Protein AF-A0AAW9IHL2-F1 (afdb_monomer_lite)

InterPro domains:
  IPR003352 Phosphotransferase system, EIIC [PF02378] (1-189)
  IPR013013 Phosphotransferase system, EIIC component, type 1 [PS51103] (1-259)
  IPR050429 Phosphotransferase System Glucose-Specific EIICBA [PTHR30009] (1-295)

Sequence (295 aa):
IKLPEFLGFFSGKRFVPIVSAISGVLLGIVMAGIWPPIQNFLLNFSRSMIGANETISAFIFGVVQRALIPFGLHHIWYNPFWYQFGEYTNLAGQLVIGHQAIFFAQLKDGVEVTAGTFMTGKFPFMMFGLPAAALAMYHEADEDKKKLVSGILFSAALTSFLTGITEPIEFMFLFVAPLLFAIHCVFAGLSFMIMQLLNVKVGLTFSGGLIDFILFGVLPNRTKWWWVIIVGIIFAIIYYIGFRYVIRKLDLKTPGREREESEVDIDISDGDLAYKILDAFGGSKNITYLDACIT

pLDDT: mean 89.42, std 11.99, range [38.38, 98.69]

Secondary structure (DSSP, 8-state):
-PPPGGGGGG-GGGHHHHHHHHHHHHHHHHHHHHHHHHHHHHHHHHHHHHSS-HHHHHHHHHHHHHHTGGGTTHHHHHHIIIIIS-EEE-TTS-EEESHHHHHHHHHHHT------HHHHTHHHIIIIIHHHHHHHHHHHS-TTTHHHHHHHHHHHHHHHHHH---HHHHHHHHTT-HHHHHHHHHHHHHHHHHHHHTT-----SSS-SHHHHIIIIITT--S-THHHHHHHHHHHHHHHHHHHHHHHHHT---TT-------------TTHHHHHHHHHTT-GGG-S-------

Structure (mmCIF, N/CA/C/O backbone):
data_AF-A0AAW9IHL2-F1
#
_entry.id   AF-A0AAW9IHL2-F1
#
loop_
_atom_site.group_PDB
_atom_site.id
_atom_site.type_symbol
_atom_site.label_atom_id
_atom_site.label_alt_id
_atom_site.label_comp_id
_atom_site.label_asym_id
_atom_site.label_entity_id
_atom_site.label_seq_id
_atom_site.pdbx_PDB_ins_code
_atom_site.Cartn_x
_atom_site.Cartn_y
_atom_site.Cartn_z
_atom_site.occupancy
_atom_site.B_iso_or_equiv
_atom_site.auth_seq_id
_atom_site.auth_comp_id
_atom_site.auth_asym_id
_atom_site.auth_atom_id
_atom_site.pdbx_PDB_model_num
ATOM 1 N N . ILE A 1 1 ? 0.785 12.019 -41.572 1.00 74.62 1 ILE A N 1
ATOM 2 C CA . ILE A 1 1 ? -0.219 11.657 -42.604 1.00 74.62 1 ILE A CA 1
ATOM 3 C C . ILE A 1 1 ? -0.430 12.858 -43.517 1.00 74.62 1 ILE A C 1
ATOM 5 O O . ILE A 1 1 ? -0.559 13.969 -43.004 1.00 74.62 1 ILE A O 1
ATOM 9 N N . LYS A 1 2 ? -0.384 12.644 -44.838 1.00 70.12 2 LYS A N 1
ATOM 10 C CA . LYS A 1 2 ? -0.718 13.656 -45.848 1.00 70.12 2 LYS A CA 1
ATOM 11 C C . LYS A 1 2 ? -2.149 13.404 -46.314 1.00 70.12 2 LYS A C 1
ATOM 13 O O . LYS A 1 2 ? -2.443 12.311 -46.787 1.00 70.12 2 LYS A O 1
ATOM 18 N N . LEU A 1 3 ? -3.020 14.387 -46.118 1.00 79.12 3 LEU A N 1
ATOM 19 C CA . LEU A 1 3 ? -4.379 14.381 -46.651 1.00 79.12 3 LEU A CA 1
ATOM 20 C C . LEU A 1 3 ? -4.376 14.946 -48.083 1.00 79.12 3 LEU A C 1
ATOM 22 O O . LEU A 1 3 ? -3.406 15.609 -48.463 1.00 79.12 3 LEU A O 1
ATOM 26 N N . PRO A 1 4 ? -5.437 14.705 -48.875 1.00 85.44 4 PRO A N 1
ATOM 27 C CA . PRO A 1 4 ? -5.616 15.354 -50.174 1.00 85.44 4 PRO A CA 1
ATOM 28 C C . PRO A 1 4 ? -5.479 16.880 -50.077 1.00 85.44 4 PRO A C 1
ATOM 30 O O . PRO A 1 4 ? -5.786 17.452 -49.031 1.00 85.44 4 PRO A O 1
ATOM 33 N N . GLU A 1 5 ? -5.070 17.549 -51.160 1.00 79.62 5 GLU A N 1
ATOM 34 C CA . GLU A 1 5 ? -4.749 18.990 -51.155 1.00 79.62 5 GLU A CA 1
ATOM 35 C C . GLU A 1 5 ? -5.858 19.877 -50.569 1.00 79.62 5 GLU A C 1
ATOM 37 O O . GLU A 1 5 ? -5.566 20.780 -49.787 1.00 79.62 5 GLU A O 1
ATOM 42 N N . PHE A 1 6 ? -7.130 19.570 -50.836 1.00 83.19 6 PHE A N 1
ATOM 43 C CA . PHE A 1 6 ?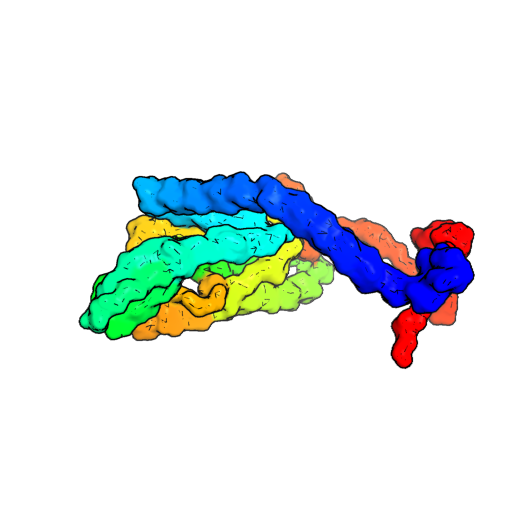 -8.270 20.321 -50.293 1.00 83.19 6 PHE A CA 1
ATOM 44 C C . PHE A 1 6 ? -8.443 20.187 -48.763 1.00 83.19 6 PHE A C 1
ATOM 46 O O . PHE A 1 6 ? -9.085 21.025 -48.137 1.00 83.19 6 PHE A O 1
ATOM 53 N N . LEU A 1 7 ? -7.838 19.168 -48.142 1.00 80.94 7 LEU A N 1
ATOM 54 C CA . LEU A 1 7 ? -7.737 18.973 -46.687 1.00 80.94 7 LEU A CA 1
ATOM 55 C C . LEU A 1 7 ? -6.308 19.205 -46.168 1.00 80.94 7 LEU A C 1
ATOM 57 O O . LEU A 1 7 ? -6.006 18.903 -45.009 1.00 80.94 7 LEU A O 1
ATOM 61 N N . GLY A 1 8 ? -5.419 19.759 -46.999 1.00 79.38 8 GLY A N 1
ATOM 62 C CA . GLY A 1 8 ? -4.005 19.967 -46.685 1.00 79.38 8 GLY A CA 1
ATOM 63 C C . GLY A 1 8 ? -3.784 20.762 -45.396 1.00 79.38 8 GLY A C 1
ATOM 64 O O . GLY A 1 8 ? -2.869 20.448 -44.636 1.00 79.38 8 GLY A O 1
ATOM 65 N N . PHE A 1 9 ? -4.686 21.700 -45.077 1.00 82.19 9 PHE A N 1
ATOM 66 C CA . PHE A 1 9 ? -4.664 22.498 -43.843 1.00 82.19 9 PHE A CA 1
ATOM 67 C C . PHE A 1 9 ? -4.671 21.658 -42.554 1.00 82.19 9 PHE A C 1
ATOM 69 O O . PHE A 1 9 ? -4.083 22.072 -41.549 1.00 82.19 9 PHE A O 1
ATOM 76 N N . PHE A 1 10 ? -5.319 20.489 -42.577 1.00 83.50 10 PHE A N 1
ATOM 77 C CA . PHE A 1 10 ? -5.435 19.581 -41.434 1.00 83.50 10 PHE A CA 1
ATOM 78 C C . PHE A 1 10 ? -4.337 18.516 -41.396 1.00 83.50 10 PHE A C 1
ATOM 80 O O . PHE A 1 10 ? -4.310 17.713 -40.471 1.00 83.50 10 PHE A O 1
ATOM 87 N N . SER A 1 11 ? -3.426 18.489 -42.372 1.00 84.31 11 SER A N 1
ATOM 88 C CA . SER A 1 11 ? -2.335 17.511 -42.410 1.00 84.31 11 SER A CA 1
ATOM 89 C C . SER A 1 11 ? -1.290 17.755 -41.313 1.00 84.31 11 SER A C 1
ATOM 91 O O . SER A 1 11 ? -1.185 18.831 -40.722 1.00 84.31 11 SER A O 1
ATOM 93 N N . GLY A 1 12 ? -0.474 16.736 -41.036 1.00 82.81 12 GLY A N 1
ATOM 94 C CA . GLY A 1 12 ? 0.596 16.832 -40.038 1.00 82.81 12 GLY A CA 1
ATOM 95 C C . GLY A 1 12 ? 0.068 16.896 -38.600 1.00 82.81 12 GLY A C 1
ATOM 96 O O . GLY A 1 12 ? -0.833 16.145 -38.234 1.00 82.81 12 GLY A O 1
ATOM 97 N N . LYS A 1 13 ? 0.635 17.776 -37.765 1.00 85.38 13 LYS A N 1
ATOM 98 C CA . LYS A 1 13 ? 0.350 17.834 -36.314 1.00 85.38 13 LYS A CA 1
ATOM 99 C C . LYS A 1 13 ? -1.116 18.166 -35.992 1.00 85.38 13 LYS A C 1
ATOM 101 O O . LYS A 1 13 ? -1.626 17.736 -34.965 1.00 85.38 13 LYS A O 1
ATOM 106 N N . ARG A 1 14 ? -1.811 18.878 -36.888 1.00 85.88 14 ARG A N 1
ATOM 107 C CA . ARG A 1 14 ? -3.229 19.259 -36.734 1.00 85.88 14 ARG A CA 1
ATOM 108 C C . ARG A 1 14 ? -4.197 18.093 -36.936 1.00 85.88 14 ARG A C 1
ATOM 110 O O . ARG A 1 14 ? -5.318 18.150 -36.444 1.00 85.88 14 ARG A O 1
ATOM 117 N N . PHE A 1 15 ? -3.757 17.030 -37.605 1.00 88.19 15 PHE A N 1
ATOM 118 C CA . PHE A 1 15 ? -4.560 15.827 -37.808 1.00 88.19 15 PHE A CA 1
ATOM 119 C C . PHE A 1 15 ? -4.727 15.027 -36.514 1.00 88.19 15 PHE A C 1
ATOM 121 O O . PHE A 1 15 ? -5.755 14.386 -36.309 1.00 88.19 15 PHE A O 1
ATOM 128 N N . VAL A 1 16 ? -3.718 15.078 -35.637 1.00 90.00 16 VAL A N 1
ATOM 129 C CA . VAL A 1 16 ? -3.667 14.267 -34.416 1.00 90.00 16 VAL A CA 1
ATOM 130 C C . VAL A 1 16 ? -4.855 14.574 -33.493 1.00 90.00 16 VAL A C 1
ATOM 132 O O . VAL A 1 16 ? -5.583 13.634 -33.186 1.00 90.00 16 VAL A O 1
ATOM 135 N N . PRO A 1 17 ? -5.164 15.838 -33.125 1.00 90.12 17 PRO A N 1
ATOM 136 C CA . PRO A 1 17 ? -6.357 16.136 -32.328 1.00 90.12 17 PRO A CA 1
ATOM 137 C C . PRO A 1 17 ? -7.675 15.696 -32.978 1.00 90.12 17 PRO A C 1
ATOM 139 O O . PRO A 1 17 ? -8.571 15.236 -32.277 1.00 90.12 17 PRO A O 1
ATOM 142 N N . ILE A 1 18 ? -7.795 15.808 -34.307 1.00 89.81 18 ILE A N 1
ATOM 143 C CA . ILE A 1 18 ? -9.024 15.472 -35.045 1.00 89.81 18 ILE A CA 1
ATOM 144 C C . ILE A 1 18 ? -9.302 13.972 -34.956 1.00 89.81 18 ILE A C 1
ATOM 146 O O . ILE A 1 18 ? -10.399 13.562 -34.579 1.00 89.81 18 ILE A O 1
ATOM 150 N N . VAL A 1 19 ? -8.297 13.146 -35.256 1.00 91.56 19 VAL A N 1
ATOM 151 C CA . VAL A 1 19 ? -8.442 11.691 -35.153 1.00 91.56 19 VAL A CA 1
ATOM 152 C C . VAL A 1 19 ? -8.588 11.258 -33.704 1.00 91.56 19 VAL A C 1
ATOM 154 O O . VAL A 1 19 ? -9.425 10.409 -33.430 1.00 91.56 19 VAL A O 1
ATOM 157 N N . SER A 1 20 ? -7.850 11.853 -32.766 1.00 93.38 20 SER A N 1
ATOM 158 C CA . SER A 1 20 ? -8.011 11.544 -31.342 1.00 93.38 20 SER A CA 1
ATOM 159 C C . SER A 1 20 ? -9.427 11.837 -30.843 1.00 93.38 20 SER A C 1
ATOM 161 O O . SER A 1 20 ? -9.972 11.032 -30.095 1.00 93.38 20 SER A O 1
ATOM 163 N N . ALA A 1 21 ? -10.055 12.932 -31.283 1.00 94.50 21 ALA A N 1
ATOM 164 C CA . ALA A 1 21 ? -11.436 13.251 -30.924 1.00 94.50 21 ALA A CA 1
ATOM 165 C C . ALA A 1 21 ? -12.426 12.220 -31.488 1.00 94.50 21 ALA A C 1
ATOM 167 O O . ALA A 1 21 ? -13.256 11.697 -30.746 1.00 94.50 21 ALA A O 1
ATOM 168 N N . ILE A 1 22 ? -12.310 11.878 -32.776 1.00 95.38 22 ILE A N 1
ATOM 169 C CA . ILE A 1 22 ? -13.181 10.879 -33.417 1.00 95.38 22 ILE A CA 1
ATOM 170 C C . ILE A 1 22 ? -12.993 9.503 -32.766 1.00 95.38 22 ILE A C 1
ATOM 172 O O . ILE A 1 22 ? -13.968 8.865 -32.370 1.00 95.38 22 ILE A O 1
ATOM 176 N N . SER A 1 23 ? -11.745 9.066 -32.591 1.00 95.88 23 SER A N 1
ATOM 177 C CA . SER A 1 23 ? -11.408 7.812 -31.913 1.00 95.88 23 SER A CA 1
ATOM 178 C C . SER A 1 23 ? -11.900 7.798 -30.468 1.00 95.88 23 SER A C 1
ATOM 180 O O . SER A 1 23 ? -12.396 6.775 -30.011 1.00 95.88 23 SER A O 1
ATOM 182 N N . GLY A 1 24 ? -11.823 8.928 -29.759 1.00 96.75 24 GLY A N 1
ATOM 183 C CA . GLY A 1 24 ? -12.339 9.077 -28.400 1.00 96.75 24 GLY A CA 1
ATOM 184 C C . GLY A 1 24 ? -13.856 8.911 -28.321 1.00 96.75 24 GLY A C 1
ATOM 185 O O . GLY A 1 24 ? -14.342 8.214 -27.434 1.00 96.75 24 GLY A O 1
ATOM 186 N N . VAL A 1 25 ? -14.607 9.473 -29.275 1.00 96.69 25 VAL A N 1
ATOM 187 C CA . VAL A 1 25 ? -16.065 9.277 -29.365 1.00 96.69 25 VAL A CA 1
ATOM 188 C C . VAL A 1 25 ? -16.401 7.811 -29.635 1.00 96.69 25 VAL A C 1
ATOM 190 O O . VAL A 1 25 ? -17.239 7.240 -28.939 1.00 96.69 25 VAL A O 1
ATOM 193 N N . LEU A 1 26 ? -15.726 7.179 -30.600 1.00 96.44 26 LEU A N 1
ATOM 194 C CA . LEU A 1 26 ? -15.934 5.761 -30.910 1.00 96.44 26 LEU A CA 1
ATOM 195 C C . LEU A 1 26 ? -15.615 4.870 -29.703 1.00 96.44 26 LEU A C 1
ATOM 197 O O . LEU A 1 26 ? -16.411 4.000 -29.351 1.00 96.44 26 LEU A O 1
ATOM 201 N N . LEU A 1 27 ? -14.493 5.126 -29.028 1.00 96.69 27 LEU A N 1
ATOM 202 C CA . LEU A 1 27 ? -14.118 4.421 -27.808 1.00 96.69 27 LEU A CA 1
ATOM 203 C C . LEU A 1 27 ? -15.155 4.635 -26.699 1.00 96.69 27 LEU A C 1
ATOM 205 O O . LEU A 1 27 ? -15.519 3.678 -26.025 1.00 96.69 27 LEU A O 1
ATOM 209 N N . GLY A 1 28 ? -15.672 5.855 -26.538 1.00 95.62 28 GLY A N 1
ATOM 210 C CA . GLY A 1 28 ? -16.726 6.171 -25.575 1.00 95.62 28 GLY A CA 1
ATOM 211 C C . GLY A 1 28 ? -18.011 5.375 -25.816 1.00 95.62 28 GLY A C 1
ATOM 212 O O . GLY A 1 28 ? -18.569 4.817 -24.874 1.00 95.62 28 GLY A O 1
ATOM 213 N N . ILE A 1 29 ? -18.440 5.246 -27.076 1.00 96.06 29 ILE A N 1
ATOM 214 C CA . ILE A 1 29 ? -19.606 4.430 -27.455 1.00 96.06 29 ILE A CA 1
ATOM 215 C C . ILE A 1 29 ? -19.373 2.956 -27.101 1.00 96.06 29 ILE A C 1
ATOM 217 O O . ILE A 1 29 ? -20.247 2.313 -26.524 1.00 96.06 29 ILE A O 1
ATOM 221 N N . VAL A 1 30 ? -18.184 2.423 -27.391 1.00 96.50 30 VAL A N 1
ATOM 222 C CA . VAL A 1 30 ? -17.824 1.041 -27.038 1.00 96.50 30 VAL A CA 1
ATOM 223 C C . VAL A 1 30 ? -17.800 0.850 -25.515 1.00 96.50 30 VAL A C 1
ATOM 225 O O . VAL A 1 30 ? -18.364 -0.115 -24.993 1.00 96.50 30 VAL A O 1
ATOM 228 N N . MET A 1 31 ? -17.208 1.791 -24.777 1.00 95.25 31 MET A N 1
ATOM 229 C CA . MET A 1 31 ? -17.158 1.760 -23.313 1.00 95.25 31 MET A CA 1
ATOM 230 C C . MET A 1 31 ? -18.540 1.874 -22.669 1.00 95.25 31 MET A C 1
ATOM 232 O O . MET A 1 31 ? -18.746 1.275 -21.618 1.00 95.25 31 MET A O 1
ATOM 236 N N . ALA A 1 32 ? -19.513 2.538 -23.298 1.00 93.81 32 ALA A N 1
ATOM 237 C CA . ALA A 1 32 ? -20.887 2.586 -22.794 1.00 93.81 32 ALA A CA 1
ATOM 238 C C . ALA A 1 32 ? -21.550 1.197 -22.722 1.00 93.81 32 ALA A C 1
ATOM 240 O O . ALA A 1 32 ? -22.414 0.984 -21.876 1.00 93.81 32 ALA A O 1
ATOM 241 N N . GLY A 1 33 ? -21.130 0.241 -23.561 1.00 93.56 33 GLY A N 1
ATOM 242 C CA . GLY A 1 33 ? -21.568 -1.156 -23.476 1.00 93.56 33 GLY A CA 1
ATOM 243 C C . GLY A 1 33 ? -20.699 -2.019 -22.555 1.00 93.56 33 GLY A C 1
ATOM 244 O O . GLY A 1 33 ? -21.220 -2.854 -21.819 1.00 93.56 33 GLY A O 1
ATOM 245 N N . ILE A 1 34 ? -19.376 -1.815 -22.576 1.00 94.38 34 ILE A N 1
ATOM 246 C CA . ILE A 1 34 ? -18.410 -2.670 -21.860 1.00 94.38 34 ILE A CA 1
ATOM 247 C C . ILE A 1 34 ? -18.280 -2.306 -20.375 1.00 94.38 34 ILE A C 1
ATOM 249 O O . ILE A 1 34 ? -18.141 -3.191 -19.531 1.00 94.38 34 ILE A O 1
ATOM 253 N N . TRP A 1 35 ? -18.319 -1.018 -20.032 1.00 91.75 35 TRP A N 1
ATOM 254 C CA . TRP A 1 35 ? -18.078 -0.549 -18.668 1.00 91.75 35 TRP A CA 1
ATOM 255 C C . TRP A 1 35 ? -19.194 -0.909 -17.674 1.00 91.75 35 TRP A C 1
ATOM 257 O O . TRP A 1 35 ? -18.856 -1.354 -16.576 1.00 91.75 35 TRP A O 1
ATOM 267 N N . PRO A 1 36 ? -20.503 -0.790 -17.991 1.00 92.75 36 PRO A N 1
ATOM 268 C CA . PRO A 1 36 ? -21.549 -1.060 -17.002 1.00 92.75 36 PRO A CA 1
ATOM 269 C C . PRO A 1 36 ? -21.523 -2.484 -16.411 1.00 92.75 36 PRO A C 1
ATOM 271 O O . PRO A 1 36 ? -21.637 -2.602 -15.190 1.00 92.75 36 PRO A O 1
ATOM 274 N N . PRO A 1 37 ? -21.314 -3.569 -17.190 1.00 92.62 37 PRO A N 1
ATOM 275 C CA . PRO A 1 37 ? -21.119 -4.907 -16.627 1.00 92.62 37 PRO A CA 1
ATOM 276 C C . PRO A 1 37 ? -19.934 -4.995 -15.654 1.00 92.62 37 PRO A C 1
ATOM 278 O O . PRO A 1 37 ? -20.069 -5.589 -14.584 1.00 92.62 37 PRO A O 1
ATOM 281 N N . ILE A 1 38 ? -18.799 -4.369 -15.989 1.00 87.25 38 ILE A N 1
ATOM 282 C CA . ILE A 1 38 ? -17.595 -4.340 -15.141 1.00 87.25 38 ILE A CA 1
ATOM 283 C C . ILE A 1 38 ? -17.876 -3.570 -13.847 1.00 87.25 38 ILE A C 1
ATOM 285 O O . ILE A 1 38 ? -17.593 -4.066 -12.758 1.00 87.25 38 ILE A O 1
ATOM 289 N N . GLN A 1 39 ? -18.491 -2.390 -13.947 1.00 84.06 39 GLN A N 1
ATOM 290 C CA . GLN A 1 39 ? -18.878 -1.573 -12.799 1.00 84.06 39 GLN A CA 1
ATOM 291 C C . GLN A 1 39 ? -19.828 -2.336 -11.866 1.00 84.06 39 GLN A C 1
ATOM 293 O O . GLN A 1 39 ? -19.638 -2.333 -10.651 1.00 84.06 39 GLN A O 1
ATOM 298 N N . ASN A 1 40 ? -20.828 -3.024 -12.423 1.00 85.69 40 ASN A N 1
ATOM 299 C CA . ASN A 1 40 ? -21.765 -3.834 -11.648 1.00 85.69 40 ASN A CA 1
ATOM 300 C C . ASN A 1 40 ? -21.069 -5.016 -10.963 1.00 85.69 40 ASN A C 1
ATOM 302 O O . ASN A 1 40 ? -21.360 -5.301 -9.802 1.00 85.69 40 ASN A O 1
ATOM 306 N N . PHE A 1 41 ? -20.127 -5.676 -11.644 1.00 85.62 41 PHE A N 1
ATOM 307 C CA . PHE A 1 41 ? -19.306 -6.724 -11.039 1.00 85.62 41 PHE A CA 1
ATOM 308 C C . PHE A 1 41 ? -18.493 -6.187 -9.856 1.00 85.62 41 PHE A C 1
ATOM 310 O O . PHE A 1 41 ? -18.558 -6.764 -8.772 1.00 85.62 41 PHE A O 1
ATOM 317 N N . LEU A 1 42 ? -17.791 -5.062 -10.031 1.00 81.69 42 LEU A N 1
ATOM 318 C CA . LEU A 1 42 ? -17.004 -4.431 -8.968 1.00 81.69 42 LEU A CA 1
ATOM 319 C C . LEU A 1 42 ? -17.884 -4.059 -7.768 1.00 81.69 42 LEU A C 1
ATOM 321 O O . LEU A 1 42 ? -17.554 -4.407 -6.638 1.00 81.69 42 LEU A O 1
ATOM 325 N N . LEU A 1 43 ? -19.038 -3.428 -8.007 1.00 78.38 43 LEU A N 1
ATOM 326 C CA . LEU A 1 43 ? -19.981 -3.058 -6.948 1.00 78.38 43 LEU A CA 1
ATOM 327 C C . LEU A 1 43 ? -20.509 -4.279 -6.189 1.00 78.38 43 LEU A C 1
ATOM 329 O O . LEU A 1 43 ? -20.537 -4.269 -4.958 1.00 78.38 43 LEU A O 1
ATOM 333 N N . ASN A 1 44 ? -20.914 -5.332 -6.900 1.00 82.44 44 ASN A N 1
ATOM 334 C CA . ASN A 1 44 ? -21.426 -6.553 -6.279 1.00 82.44 44 ASN A CA 1
ATOM 335 C C . ASN A 1 44 ? -20.338 -7.285 -5.491 1.00 82.44 44 ASN A C 1
ATOM 337 O O . ASN A 1 44 ? -20.593 -7.734 -4.374 1.00 82.44 44 ASN A O 1
ATOM 341 N N . PHE A 1 45 ? -19.124 -7.365 -6.036 1.00 82.50 45 PHE A N 1
ATOM 342 C CA . PHE A 1 45 ? -17.989 -7.977 -5.358 1.00 82.50 45 PHE A CA 1
ATOM 343 C C . PHE A 1 45 ? -17.650 -7.230 -4.068 1.00 82.50 45 PHE A C 1
ATOM 345 O O . PHE A 1 45 ? -17.577 -7.841 -3.001 1.00 82.50 45 PHE A O 1
ATOM 352 N N . SER A 1 46 ? -17.542 -5.901 -4.123 1.00 77.62 46 SER A N 1
ATOM 353 C CA . SER A 1 46 ? -17.260 -5.115 -2.926 1.00 77.62 46 SER A CA 1
ATOM 354 C C . SER A 1 46 ? -18.389 -5.185 -1.892 1.00 77.62 46 SER A C 1
ATOM 356 O O . SER A 1 46 ? -18.104 -5.324 -0.705 1.00 77.62 46 SER A O 1
ATOM 358 N N . ARG A 1 47 ? -19.667 -5.184 -2.309 1.00 78.25 47 ARG A N 1
ATOM 359 C CA . ARG A 1 47 ? -20.809 -5.410 -1.398 1.00 78.25 47 ARG A CA 1
ATOM 360 C C . ARG A 1 47 ? -20.750 -6.786 -0.732 1.00 78.25 47 ARG A C 1
ATOM 362 O O . ARG A 1 47 ? -20.976 -6.890 0.471 1.00 78.25 47 ARG A O 1
ATOM 369 N N . SER A 1 48 ? -20.397 -7.829 -1.486 1.00 80.00 48 SER A N 1
ATOM 370 C CA . SER A 1 48 ? -20.243 -9.185 -0.951 1.00 80.00 48 SER A CA 1
ATOM 371 C C . SER A 1 48 ? -19.138 -9.274 0.101 1.00 80.00 48 SER A C 1
ATOM 373 O O . SER A 1 48 ? -19.273 -10.046 1.044 1.00 80.00 48 SER A O 1
ATOM 375 N N . MET A 1 49 ? -18.060 -8.496 -0.030 1.00 76.00 49 MET A N 1
ATOM 376 C CA . MET A 1 49 ? -16.985 -8.467 0.966 1.00 76.00 49 MET A CA 1
ATOM 377 C C . MET A 1 49 ? -17.423 -7.826 2.291 1.00 76.00 49 MET A C 1
ATOM 379 O O . MET A 1 49 ? -16.879 -8.161 3.337 1.00 76.00 49 MET A O 1
ATOM 383 N N . ILE A 1 50 ? -18.408 -6.933 2.281 1.00 68.38 50 ILE A N 1
ATOM 384 C CA . ILE A 1 50 ? -18.865 -6.232 3.491 1.00 68.38 50 ILE A CA 1
ATOM 385 C C . ILE A 1 50 ? -19.798 -7.110 4.328 1.00 68.38 50 ILE A C 1
ATOM 387 O O . ILE A 1 50 ? -19.710 -7.102 5.550 1.00 68.38 50 ILE A O 1
ATOM 391 N N . GLY A 1 51 ? -20.669 -7.891 3.680 1.00 66.38 51 GLY A N 1
ATOM 392 C CA . GLY A 1 51 ? -21.549 -8.849 4.364 1.00 66.38 51 GLY A CA 1
ATOM 393 C C . GLY A 1 51 ? -20.862 -10.159 4.775 1.00 66.38 51 GLY A C 1
ATOM 394 O O . GLY A 1 51 ? -21.480 -10.996 5.429 1.00 66.38 51 GLY A O 1
ATOM 395 N N . ALA A 1 52 ? -19.608 -10.359 4.363 1.00 74.44 52 ALA A N 1
ATOM 396 C CA . ALA A 1 52 ? -18.808 -11.535 4.678 1.00 74.44 52 ALA A CA 1
ATOM 397 C C . ALA A 1 52 ? -17.995 -11.350 5.974 1.00 74.44 52 ALA A C 1
ATOM 399 O O . ALA A 1 52 ? -18.084 -10.342 6.670 1.00 74.44 52 ALA A O 1
ATOM 400 N N . ASN A 1 53 ? -17.169 -12.346 6.304 1.00 88.25 53 ASN A N 1
ATOM 401 C CA . ASN A 1 53 ? -16.228 -12.260 7.415 1.00 88.25 53 ASN A CA 1
ATOM 402 C C . ASN A 1 53 ? -15.215 -11.125 7.173 1.00 88.25 53 ASN A C 1
ATOM 404 O O . ASN A 1 53 ? -14.345 -11.241 6.308 1.00 88.25 53 ASN A O 1
ATOM 408 N N . GLU A 1 54 ? -15.303 -10.062 7.976 1.00 88.62 54 GLU A N 1
ATOM 409 C CA . GLU A 1 54 ? -14.493 -8.849 7.830 1.00 88.62 54 GLU A CA 1
ATOM 410 C C . GLU A 1 54 ? -12.977 -9.128 7.853 1.00 88.62 54 GLU A C 1
ATOM 412 O O . GLU A 1 54 ? -12.217 -8.483 7.132 1.00 88.62 54 GLU A O 1
ATOM 417 N N . THR A 1 55 ? -12.522 -10.133 8.608 1.00 93.25 55 THR A N 1
ATOM 418 C CA . THR A 1 55 ? -11.114 -10.559 8.635 1.00 93.25 55 THR A CA 1
ATOM 419 C C . THR A 1 55 ? -10.660 -11.111 7.284 1.00 93.25 55 THR A C 1
ATOM 421 O O . THR A 1 55 ? -9.598 -10.732 6.786 1.00 93.25 55 THR A O 1
ATOM 424 N N . ILE A 1 56 ? -11.467 -11.975 6.663 1.00 93.25 56 ILE A N 1
ATOM 425 C CA . ILE A 1 56 ? -11.169 -12.531 5.333 1.00 93.25 56 ILE A CA 1
ATOM 426 C C . ILE A 1 56 ? -11.248 -11.422 4.280 1.00 93.25 56 ILE A C 1
ATOM 428 O O . ILE A 1 56 ? -10.401 -11.340 3.390 1.00 93.25 56 ILE A O 1
ATOM 432 N N . SER A 1 57 ? -12.222 -10.525 4.408 1.00 93.19 57 SER A N 1
ATOM 433 C CA . SER A 1 57 ? -12.368 -9.378 3.519 1.00 93.19 57 SER A CA 1
ATOM 434 C C . SER A 1 57 ? -11.169 -8.437 3.593 1.00 93.19 57 SER A C 1
ATOM 436 O O . SER A 1 57 ? -10.698 -7.984 2.554 1.00 93.19 57 SER A O 1
ATOM 438 N N . ALA A 1 58 ? -10.618 -8.189 4.785 1.00 94.75 58 ALA A N 1
ATOM 439 C CA . ALA A 1 58 ? -9.393 -7.413 4.962 1.00 94.75 58 ALA A CA 1
ATOM 440 C C . ALA A 1 58 ? -8.193 -8.081 4.265 1.00 94.75 58 ALA A C 1
ATOM 442 O O . ALA A 1 58 ? -7.437 -7.406 3.564 1.00 94.75 58 ALA A O 1
ATOM 443 N N . PHE A 1 59 ? -8.058 -9.409 4.383 1.00 96.88 59 PHE A N 1
ATOM 444 C CA . PHE A 1 59 ? -7.027 -10.166 3.669 1.00 96.88 59 PHE A CA 1
ATOM 445 C C . PHE A 1 59 ? -7.137 -9.997 2.149 1.00 96.88 59 PHE A C 1
ATOM 447 O O . PHE A 1 59 ? -6.189 -9.546 1.504 1.00 96.88 59 PHE A O 1
ATOM 454 N N . ILE A 1 60 ? -8.309 -10.309 1.582 1.00 95.19 60 ILE A N 1
ATOM 455 C CA . ILE A 1 60 ? -8.569 -10.211 0.138 1.00 95.19 60 ILE A CA 1
ATOM 456 C C . ILE A 1 60 ? -8.348 -8.776 -0.341 1.00 95.19 60 ILE A C 1
ATOM 458 O O . ILE A 1 60 ? -7.711 -8.564 -1.372 1.00 95.19 60 ILE A O 1
ATOM 462 N N . PHE A 1 61 ? -8.813 -7.788 0.428 1.00 94.50 61 PHE A N 1
ATOM 463 C CA . PHE A 1 61 ? -8.616 -6.379 0.118 1.00 94.50 61 PHE A CA 1
ATOM 464 C C . PHE A 1 61 ? -7.137 -6.035 -0.043 1.00 94.50 61 PHE A C 1
ATOM 466 O O . PHE A 1 61 ? -6.776 -5.413 -1.042 1.00 94.50 61 PHE A O 1
ATOM 473 N N . GLY A 1 62 ? -6.287 -6.453 0.900 1.00 96.69 62 GLY A N 1
ATOM 474 C CA . GLY A 1 62 ? -4.851 -6.189 0.846 1.00 96.69 62 GLY A CA 1
ATOM 475 C C . GLY A 1 62 ? -4.165 -6.873 -0.338 1.00 96.69 62 GLY A C 1
ATOM 476 O O . GLY A 1 62 ? -3.402 -6.221 -1.052 1.00 96.69 62 GLY A O 1
ATOM 477 N N . VAL A 1 63 ? -4.484 -8.148 -0.596 1.00 97.81 63 VAL A N 1
ATOM 478 C CA . VAL A 1 63 ? -3.923 -8.900 -1.733 1.00 97.81 63 VAL A CA 1
ATOM 479 C C . VAL A 1 63 ? -4.293 -8.241 -3.061 1.00 97.81 63 VAL A C 1
ATOM 481 O O . VAL A 1 63 ? -3.409 -7.950 -3.866 1.00 97.81 63 VAL A O 1
ATOM 484 N N . VAL A 1 64 ? -5.583 -7.971 -3.284 1.00 95.88 64 VAL A N 1
ATOM 485 C CA . VAL A 1 64 ? -6.076 -7.383 -4.539 1.00 95.88 64 VAL A CA 1
ATOM 486 C C . VAL A 1 64 ? -5.543 -5.965 -4.714 1.00 95.88 64 VAL A C 1
ATOM 488 O O . VAL A 1 64 ? -5.084 -5.618 -5.800 1.00 95.88 64 VAL A O 1
ATOM 491 N N . GLN A 1 65 ? -5.521 -5.160 -3.647 1.00 95.25 65 GLN A N 1
ATOM 492 C CA . GLN A 1 65 ? -4.976 -3.806 -3.711 1.00 95.25 65 GLN A CA 1
ATOM 493 C C . GLN A 1 65 ? -3.527 -3.818 -4.198 1.00 95.25 65 GLN A C 1
ATOM 495 O O . GLN A 1 65 ? -3.182 -3.012 -5.058 1.00 95.25 65 GLN A O 1
ATOM 500 N N . ARG A 1 66 ? -2.679 -4.708 -3.665 1.00 96.44 66 ARG A N 1
ATOM 501 C CA . ARG A 1 66 ? -1.283 -4.796 -4.106 1.00 96.44 66 ARG A CA 1
ATOM 502 C C . ARG A 1 66 ? -1.161 -5.364 -5.515 1.00 96.44 66 ARG A C 1
ATOM 504 O O . ARG A 1 66 ? -0.446 -4.793 -6.330 1.00 96.44 66 ARG A O 1
ATOM 511 N N . ALA A 1 67 ? -1.912 -6.412 -5.843 1.00 96.38 67 ALA A N 1
ATOM 512 C CA . ALA A 1 67 ? -1.877 -7.033 -7.168 1.00 96.38 67 ALA A CA 1
ATOM 513 C C . ALA A 1 67 ? -2.254 -6.064 -8.307 1.00 96.38 67 ALA A C 1
ATOM 515 O O . ALA A 1 67 ? -1.808 -6.240 -9.438 1.00 96.38 67 ALA A O 1
ATOM 516 N N . LEU A 1 68 ? -3.048 -5.027 -8.014 1.00 95.69 68 LEU A N 1
ATOM 517 C CA . LEU A 1 68 ? -3.488 -4.014 -8.977 1.00 95.69 68 LEU A CA 1
ATOM 518 C C . LEU A 1 68 ? -2.537 -2.814 -9.131 1.00 95.69 68 LEU A C 1
ATOM 520 O O . LEU A 1 68 ? -2.784 -1.948 -9.975 1.00 95.69 68 LEU A O 1
ATOM 524 N N . ILE A 1 69 ? -1.455 -2.741 -8.351 1.00 93.94 69 ILE A N 1
ATOM 525 C CA . ILE A 1 69 ? -0.443 -1.678 -8.459 1.00 93.94 69 ILE A CA 1
ATOM 526 C C . ILE A 1 69 ? 0.199 -1.570 -9.847 1.00 93.94 69 ILE A C 1
ATOM 528 O O . ILE A 1 69 ? 0.197 -0.452 -10.362 1.00 93.94 69 ILE A O 1
ATOM 532 N N . PRO A 1 70 ? 0.676 -2.657 -10.497 1.00 91.69 70 PRO A N 1
ATOM 533 C CA . PRO A 1 70 ? 1.304 -2.560 -11.819 1.00 91.69 70 PRO A CA 1
ATOM 534 C C . PRO A 1 70 ? 0.429 -1.880 -12.878 1.00 91.69 70 PRO A C 1
ATOM 536 O O . PRO A 1 70 ? 0.936 -1.364 -13.868 1.00 91.69 70 PRO A O 1
ATOM 539 N N . PHE A 1 71 ? -0.890 -1.894 -12.676 1.00 93.38 71 PHE A N 1
ATOM 540 C CA . PHE A 1 71 ? -1.879 -1.355 -13.604 1.00 93.38 71 PHE A CA 1
ATOM 541 C C . PHE A 1 71 ? -2.429 0.013 -13.171 1.00 93.38 71 PHE A C 1
ATOM 543 O O . PHE A 1 71 ? -3.298 0.558 -13.845 1.00 93.38 71 PHE A O 1
ATOM 550 N N . GLY A 1 72 ? -2.021 0.539 -12.009 1.00 91.56 72 GLY A N 1
ATOM 551 C CA . GLY A 1 72 ? -2.618 1.741 -11.408 1.00 91.56 72 GLY A CA 1
ATOM 552 C C . GLY A 1 72 ? -4.079 1.571 -10.955 1.00 91.56 72 GLY A C 1
ATOM 553 O O . GLY A 1 72 ? -4.687 2.503 -10.433 1.00 91.56 72 GLY A O 1
ATOM 554 N N . LEU A 1 73 ? -4.658 0.373 -11.096 1.00 93.31 73 LEU A N 1
ATOM 555 C CA . LEU A 1 73 ? -6.072 0.097 -10.808 1.00 93.31 73 LEU A CA 1
ATOM 556 C C . LEU A 1 73 ? -6.375 -0.002 -9.308 1.00 93.31 73 LEU A C 1
ATOM 558 O O . LEU A 1 73 ? -7.536 -0.027 -8.900 1.00 93.31 73 LEU A O 1
ATOM 562 N N . HIS A 1 74 ? -5.343 -0.020 -8.467 1.00 93.25 74 HIS A N 1
ATOM 563 C CA . HIS A 1 74 ? -5.487 -0.073 -7.018 1.00 93.25 74 HIS A CA 1
ATOM 564 C C . HIS A 1 74 ? -6.224 1.155 -6.446 1.00 93.25 74 HIS A C 1
ATOM 566 O O . HIS A 1 74 ? -6.895 1.023 -5.423 1.00 93.25 74 HIS A O 1
ATOM 572 N N . HIS A 1 75 ? -6.177 2.310 -7.124 1.00 89.94 75 HIS A N 1
ATOM 573 C CA . HIS A 1 75 ? -6.979 3.491 -6.779 1.00 89.94 75 HIS A CA 1
ATOM 574 C C . HIS A 1 75 ? -8.480 3.271 -6.982 1.00 89.94 75 HIS A C 1
ATOM 576 O O . HIS A 1 75 ? -9.292 3.630 -6.132 1.00 89.94 75 HIS A O 1
ATOM 582 N N . ILE A 1 76 ? -8.856 2.619 -8.086 1.00 88.44 76 ILE A N 1
ATOM 583 C CA . ILE A 1 76 ? -10.251 2.253 -8.359 1.00 88.44 76 ILE A CA 1
ATOM 584 C C . ILE A 1 76 ? -10.719 1.214 -7.337 1.00 88.44 76 ILE A C 1
ATOM 586 O O . ILE A 1 76 ? -11.844 1.285 -6.853 1.00 88.44 76 ILE A O 1
ATOM 590 N N . TRP A 1 77 ? -9.834 0.287 -6.970 1.00 89.81 77 TRP A N 1
ATOM 591 C CA . TRP A 1 77 ? -10.123 -0.775 -6.015 1.00 89.81 77 TRP A CA 1
ATOM 592 C C . TRP A 1 77 ? -10.473 -0.269 -4.612 1.00 89.81 77 TRP A C 1
ATOM 594 O O . TRP A 1 77 ? -11.483 -0.695 -4.059 1.00 89.81 77 TRP A O 1
ATOM 604 N N . TYR A 1 78 ? -9.672 0.624 -4.016 1.00 89.50 78 TYR A N 1
ATOM 605 C CA . TYR A 1 78 ? -9.941 1.066 -2.640 1.00 89.50 78 TYR A CA 1
ATOM 606 C C . TYR A 1 78 ? -11.043 2.130 -2.541 1.00 89.50 78 TYR A C 1
ATOM 608 O O . TYR A 1 78 ? -11.629 2.286 -1.470 1.00 89.50 78 TYR A O 1
ATOM 616 N N . ASN A 1 79 ? -11.337 2.855 -3.628 1.00 89.00 79 ASN A N 1
ATOM 617 C CA . ASN A 1 79 ? -12.270 3.986 -3.626 1.00 89.00 79 ASN A CA 1
ATOM 618 C C . ASN A 1 79 ? -13.652 3.644 -3.041 1.00 89.00 79 ASN A C 1
ATOM 620 O O . ASN A 1 79 ? -14.102 4.363 -2.145 1.00 89.00 79 ASN A O 1
ATOM 624 N N . PRO A 1 80 ? -14.324 2.557 -3.467 1.00 86.06 80 PRO A N 1
ATOM 625 C CA . PRO A 1 80 ? -15.603 2.168 -2.886 1.00 86.06 80 PRO A CA 1
ATOM 626 C C . PRO A 1 80 ? -15.529 1.966 -1.363 1.00 86.06 80 PRO A C 1
ATOM 628 O O . PRO A 1 80 ? -16.375 2.467 -0.630 1.00 86.06 80 PRO A O 1
ATOM 631 N N . PHE A 1 81 ? -14.472 1.318 -0.863 1.00 87.44 81 PHE A N 1
ATOM 632 C CA . PHE A 1 81 ? -14.268 1.059 0.571 1.00 87.44 81 PHE A CA 1
ATOM 633 C C . PHE A 1 81 ? -14.057 2.334 1.378 1.00 87.44 81 PHE A C 1
ATOM 635 O O . PHE A 1 81 ? -14.594 2.469 2.475 1.00 87.44 81 PHE A O 1
ATOM 642 N N . TRP A 1 82 ? -13.292 3.279 0.843 1.00 89.44 82 TRP A N 1
ATOM 643 C CA . TRP A 1 82 ? -12.947 4.494 1.571 1.00 89.44 82 TRP A CA 1
ATOM 644 C C . TRP A 1 82 ? -14.039 5.558 1.523 1.00 89.44 82 TRP A C 1
ATOM 646 O O . TRP A 1 82 ? -14.208 6.267 2.514 1.00 89.44 82 TRP A O 1
ATOM 656 N N . TYR A 1 83 ? -14.783 5.644 0.416 1.00 89.62 83 TYR A N 1
ATOM 657 C CA . TYR A 1 83 ? -15.680 6.771 0.140 1.00 89.62 83 TYR A CA 1
ATOM 658 C C . TYR A 1 83 ? -17.157 6.411 0.004 1.00 89.62 83 TYR A C 1
ATOM 660 O O . TYR A 1 83 ? -17.994 7.302 0.082 1.00 89.62 83 TYR A O 1
ATOM 668 N 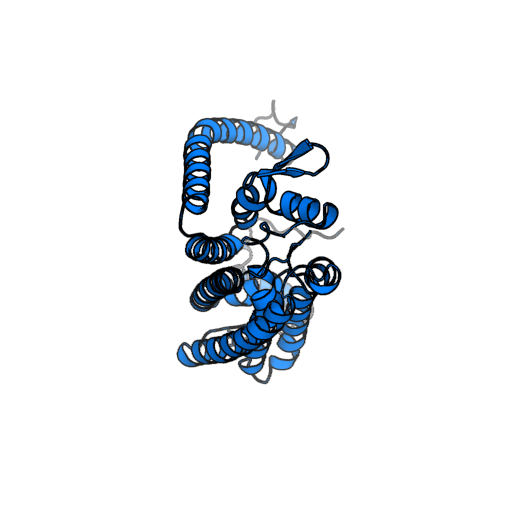N . GLN A 1 84 ? -17.499 5.143 -0.230 1.00 85.56 84 GLN A N 1
ATOM 669 C CA . GLN A 1 84 ? -18.882 4.749 -0.533 1.00 85.56 84 GLN A CA 1
ATOM 670 C C . GLN A 1 84 ? -19.444 3.700 0.425 1.00 85.56 84 GLN A C 1
ATOM 672 O O . GLN A 1 84 ? -20.655 3.511 0.466 1.00 85.56 84 GLN A O 1
ATOM 677 N N . PHE A 1 85 ? -18.590 3.020 1.192 1.00 81.00 85 PHE A N 1
ATOM 678 C CA . PHE A 1 85 ? -19.003 1.952 2.094 1.00 81.00 85 PHE A CA 1
ATOM 679 C C . PHE A 1 85 ? -18.915 2.331 3.566 1.00 81.00 85 PHE A C 1
ATOM 681 O O . PHE A 1 85 ? -18.035 3.079 3.990 1.00 81.00 85 PHE A O 1
ATOM 688 N N . GLY A 1 86 ? -19.830 1.749 4.341 1.00 85.75 86 GLY A N 1
ATOM 689 C CA . GLY A 1 86 ? -20.067 2.110 5.729 1.00 85.75 86 GLY A CA 1
ATOM 690 C C . GLY A 1 86 ? -20.951 3.348 5.836 1.00 85.75 86 GLY A C 1
ATOM 691 O O . GLY A 1 86 ? -20.900 4.247 4.994 1.00 85.75 86 GLY A O 1
ATOM 692 N N . GLU A 1 87 ? -21.737 3.388 6.903 1.00 91.94 87 GLU A N 1
ATOM 693 C CA . GLU A 1 87 ? -22.587 4.517 7.256 1.00 91.94 87 GLU A CA 1
ATOM 694 C C . GLU A 1 87 ? -22.441 4.792 8.751 1.00 91.94 87 GLU A C 1
ATOM 696 O O . GLU A 1 87 ? -22.399 3.873 9.571 1.00 91.94 87 GLU A O 1
ATOM 701 N N . TYR A 1 88 ? -22.354 6.066 9.107 1.00 95.44 88 TYR A N 1
ATOM 702 C CA . TYR A 1 88 ? -22.344 6.527 10.488 1.00 95.44 88 TYR A CA 1
ATOM 703 C C . TYR A 1 88 ? -23.131 7.829 10.569 1.00 95.44 88 TYR A C 1
ATOM 705 O O . TYR A 1 88 ? -22.850 8.770 9.831 1.00 95.44 88 TYR A O 1
ATOM 713 N N . THR A 1 89 ? -24.119 7.898 11.457 1.00 96.62 89 THR A N 1
ATOM 714 C CA . THR A 1 89 ? -24.789 9.168 11.759 1.00 96.62 89 THR A CA 1
ATOM 715 C C . THR A 1 89 ? -24.018 9.847 12.878 1.00 96.62 89 THR A C 1
ATOM 717 O O . THR A 1 89 ? -23.926 9.300 13.976 1.00 96.62 89 THR A O 1
ATOM 720 N N . ASN A 1 90 ? -23.435 11.009 12.590 1.00 95.06 90 ASN A N 1
ATOM 721 C CA . ASN A 1 90 ? -22.649 11.747 13.575 1.00 95.06 90 ASN A CA 1
ATOM 722 C C . ASN A 1 90 ? -23.532 12.346 14.683 1.00 95.06 90 ASN A C 1
ATOM 724 O O . ASN A 1 90 ? -24.759 12.386 14.573 1.00 95.06 90 ASN A O 1
ATOM 728 N N . LEU A 1 91 ? -22.909 12.872 15.740 1.00 94.50 91 LEU A N 1
ATOM 729 C CA . LEU A 1 91 ? -23.634 13.485 16.864 1.00 94.50 91 LEU A CA 1
ATOM 730 C C . LEU A 1 91 ? -24.482 14.712 16.471 1.00 94.50 91 LEU A C 1
ATOM 732 O O . LEU A 1 91 ? -25.373 15.106 17.219 1.00 94.50 91 LEU A O 1
ATOM 736 N N . ALA A 1 92 ? -24.238 15.302 15.297 1.00 94.25 92 ALA A N 1
ATOM 737 C CA . ALA A 1 92 ? -25.044 16.383 14.729 1.00 94.25 92 ALA A CA 1
ATOM 738 C C . ALA A 1 92 ? -26.227 15.881 13.871 1.00 94.25 92 ALA A C 1
ATOM 740 O O . ALA A 1 92 ? -26.918 16.691 13.254 1.00 94.25 92 ALA A O 1
ATOM 741 N N . GLY A 1 93 ? -26.460 14.566 13.802 1.00 94.75 93 GLY A N 1
ATOM 742 C CA . GLY A 1 93 ? -27.542 13.955 13.026 1.00 94.75 93 GLY A CA 1
ATOM 743 C C . GLY A 1 93 ? -27.278 13.867 11.519 1.00 94.75 93 GLY A C 1
ATOM 744 O O . GLY A 1 93 ? -28.202 13.596 10.756 1.00 94.75 93 GLY A O 1
ATOM 745 N N . GLN A 1 94 ? -26.045 14.103 11.064 1.00 95.94 94 GLN A N 1
ATOM 746 C CA . GLN A 1 94 ? -25.680 14.022 9.649 1.00 95.94 94 GLN A CA 1
ATOM 747 C C . GLN A 1 94 ? -25.170 12.623 9.304 1.00 95.94 94 GLN A C 1
ATOM 749 O O . GLN A 1 94 ? -24.311 12.075 10.000 1.00 95.94 94 GLN A O 1
ATOM 754 N N . LEU A 1 95 ? -25.658 12.075 8.191 1.00 96.62 95 LEU A N 1
ATOM 755 C CA . LEU A 1 95 ? -25.164 10.821 7.634 1.00 96.62 95 LEU A CA 1
ATOM 756 C C . LEU A 1 95 ? -23.773 11.026 7.012 1.00 96.62 95 LEU A C 1
ATOM 758 O O . LEU A 1 95 ? -23.601 11.839 6.105 1.00 96.62 95 LEU A O 1
ATOM 762 N N . VAL A 1 96 ? -22.791 10.264 7.489 1.00 96.38 96 VAL A N 1
ATOM 763 C CA . VAL A 1 96 ? -21.420 10.203 6.975 1.00 96.38 96 VAL A CA 1
ATOM 764 C C . VAL A 1 96 ? -21.209 8.842 6.319 1.00 96.38 96 VAL A C 1
ATOM 766 O O . VAL A 1 96 ? -21.488 7.806 6.923 1.00 96.38 96 VAL A O 1
ATOM 769 N N . ILE A 1 97 ? -20.704 8.850 5.087 1.00 93.69 97 ILE A N 1
ATOM 770 C CA . ILE A 1 97 ? -20.505 7.655 4.258 1.00 93.69 97 ILE A CA 1
ATOM 771 C C . ILE A 1 97 ? -19.017 7.511 3.931 1.00 93.69 97 ILE A C 1
ATOM 773 O O . ILE A 1 97 ? -18.334 8.509 3.692 1.00 93.69 97 ILE A O 1
ATOM 777 N N . GLY A 1 98 ? -18.527 6.270 3.898 1.00 91.62 98 GLY A N 1
ATOM 778 C CA . GLY A 1 98 ? -17.143 5.951 3.548 1.00 91.62 98 GLY A CA 1
ATOM 779 C C . GLY A 1 98 ? -16.249 5.771 4.773 1.00 91.62 98 GLY A C 1
ATOM 780 O O . GLY A 1 98 ? -16.164 6.660 5.621 1.00 91.62 98 GLY A O 1
ATOM 781 N N . HIS A 1 99 ? -15.522 4.650 4.859 1.00 91.50 99 HIS A N 1
ATOM 782 C CA . HIS A 1 99 ? -14.671 4.333 6.016 1.00 91.50 99 HIS A CA 1
ATOM 783 C C . HIS A 1 99 ? -13.693 5.457 6.383 1.00 91.50 99 HIS A C 1
ATOM 785 O O . HIS A 1 99 ? -13.431 5.665 7.567 1.00 91.50 99 HIS A O 1
ATOM 791 N N . GLN A 1 100 ? -13.157 6.191 5.403 1.00 94.88 100 GLN A N 1
ATOM 792 C CA . GLN A 1 100 ? -12.223 7.277 5.690 1.00 94.88 100 GLN A CA 1
ATOM 793 C C . GLN A 1 100 ? -12.931 8.439 6.401 1.00 94.88 100 GLN A C 1
ATOM 795 O O . GLN A 1 100 ? -12.481 8.881 7.457 1.00 94.88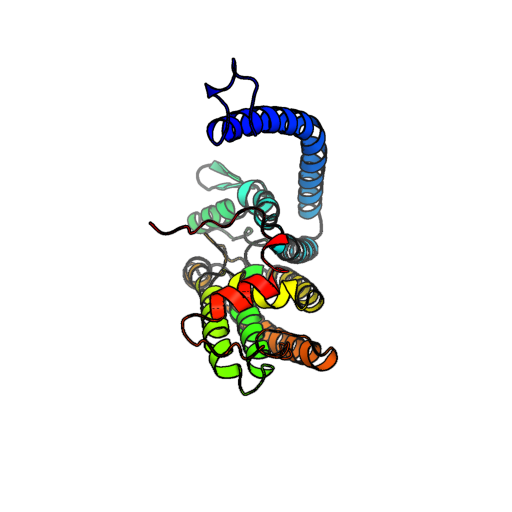 100 GLN A O 1
ATOM 800 N N . ALA A 1 101 ? -14.060 8.906 5.865 1.00 95.50 101 ALA A N 1
ATOM 801 C CA . ALA A 1 101 ? -14.828 9.993 6.467 1.00 95.50 101 ALA A CA 1
ATOM 802 C C . ALA A 1 101 ? -15.434 9.583 7.818 1.00 95.50 101 ALA A C 1
ATOM 804 O O . ALA A 1 101 ? -15.407 10.366 8.766 1.00 95.50 101 ALA A O 1
ATOM 805 N N . ILE A 1 102 ? -15.914 8.340 7.927 1.00 96.12 102 ILE A N 1
ATOM 806 C CA . ILE A 1 102 ? -16.454 7.776 9.168 1.00 96.12 102 ILE A CA 1
ATOM 807 C C . ILE A 1 102 ? -15.386 7.748 10.257 1.00 96.12 102 ILE A C 1
ATOM 809 O O . ILE A 1 102 ? -15.666 8.181 11.370 1.00 96.12 102 ILE A O 1
ATOM 813 N N . PHE A 1 103 ? -14.160 7.314 9.947 1.00 96.25 103 PHE A N 1
ATOM 814 C CA . PHE A 1 103 ? -13.059 7.324 10.913 1.00 96.25 103 PHE A CA 1
ATOM 815 C C . PHE A 1 103 ? -12.849 8.730 11.495 1.00 96.25 103 PHE A C 1
ATOM 817 O O . PHE A 1 103 ? -12.829 8.901 12.713 1.00 96.25 103 PHE A O 1
ATOM 824 N N . PHE A 1 104 ? -12.766 9.758 10.644 1.00 96.38 104 PHE A N 1
ATOM 825 C CA . PHE A 1 104 ? -12.578 11.138 11.104 1.00 96.38 104 PHE A CA 1
ATOM 826 C C . PHE A 1 104 ? -13.790 11.699 11.857 1.00 96.38 104 PHE A C 1
ATOM 828 O O . PHE A 1 104 ? -13.612 12.425 12.836 1.00 96.38 104 PHE A O 1
ATOM 835 N N . ALA A 1 105 ? -15.010 11.348 11.449 1.00 97.12 105 ALA A N 1
ATOM 836 C CA . ALA A 1 105 ? -16.221 11.725 12.171 1.00 97.12 105 ALA A CA 1
ATOM 837 C C . ALA A 1 105 ? -16.260 11.090 13.570 1.00 97.12 105 ALA A C 1
ATOM 839 O O . ALA A 1 105 ? -16.516 11.787 14.546 1.00 97.12 105 ALA A O 1
ATOM 840 N N . GLN A 1 106 ? -15.914 9.807 13.688 1.00 96.94 106 GLN A N 1
ATOM 841 C CA . GLN A 1 106 ? -15.843 9.096 14.967 1.00 96.94 106 GLN A CA 1
ATOM 842 C C . GLN A 1 106 ? -14.755 9.660 15.887 1.00 96.94 106 GLN A C 1
ATOM 844 O O . GLN A 1 106 ? -14.981 9.798 17.089 1.00 96.94 106 GLN A O 1
ATOM 849 N N . LEU A 1 107 ? -13.595 10.038 15.331 1.00 95.31 107 LEU A N 1
ATOM 850 C CA . LEU A 1 107 ? -12.557 10.748 16.084 1.00 95.31 107 LEU A CA 1
ATOM 851 C C . LEU A 1 107 ? -13.076 12.075 16.645 1.00 95.31 107 LEU A C 1
ATOM 853 O O . LEU A 1 107 ? -12.864 12.360 17.822 1.00 95.31 107 LEU A O 1
ATOM 857 N N . LYS A 1 108 ? -13.758 12.870 15.812 1.00 95.62 108 LYS A N 1
ATOM 858 C CA . LYS A 1 108 ? -14.322 14.168 16.204 1.00 95.62 108 LYS A CA 1
ATOM 859 C C . LYS A 1 108 ? -15.404 14.024 17.275 1.00 95.62 108 LYS A C 1
ATOM 861 O O . LYS A 1 108 ? -15.426 14.806 18.219 1.00 95.62 108 LYS A O 1
ATOM 866 N N . ASP A 1 109 ? -16.268 13.028 17.129 1.00 96.50 109 ASP A N 1
ATOM 867 C CA . ASP A 1 109 ? -17.370 12.756 18.053 1.00 96.50 109 ASP A CA 1
ATOM 868 C C . ASP A 1 109 ? -16.898 12.092 19.359 1.00 96.50 109 ASP A C 1
ATOM 870 O O . ASP A 1 109 ? -17.657 11.996 20.320 1.00 96.50 109 ASP A O 1
ATOM 874 N N . GLY A 1 110 ? -15.644 11.630 19.421 1.00 94.44 110 GLY A N 1
ATOM 875 C CA . GLY A 1 110 ? -15.077 11.002 20.614 1.00 94.44 110 GLY A CA 1
ATOM 876 C C . GLY A 1 110 ? -15.668 9.625 20.932 1.00 94.44 110 GLY A C 1
ATOM 877 O O . GLY A 1 110 ? -15.509 9.138 22.056 1.00 94.44 110 GLY A O 1
ATOM 878 N N . VAL A 1 111 ? -16.309 8.981 19.956 1.00 95.25 111 VAL A N 1
ATOM 879 C CA . VAL A 1 111 ? -16.931 7.656 20.091 1.00 95.25 111 VAL A CA 1
ATOM 880 C C . VAL A 1 111 ? -15.930 6.529 19.807 1.00 95.25 111 VAL A C 1
ATOM 882 O O . VAL A 1 111 ? -14.739 6.765 19.558 1.00 95.25 111 VAL A O 1
ATOM 885 N N . GLU A 1 112 ? -16.392 5.283 19.909 1.00 93.94 112 GLU A N 1
ATOM 886 C CA . GLU A 1 112 ? -15.616 4.117 19.494 1.00 93.94 112 GLU A CA 1
ATOM 887 C C . GLU A 1 112 ? -15.324 4.175 17.989 1.00 93.94 112 GLU A C 1
ATOM 889 O O . GLU A 1 112 ? -16.205 4.448 17.172 1.00 93.94 112 GLU A O 1
ATOM 894 N N . VAL A 1 113 ? -14.067 3.919 17.626 1.00 94.94 113 VAL A N 1
ATOM 895 C CA . VAL A 1 113 ? -13.632 3.906 16.230 1.00 94.94 113 VAL A CA 1
ATOM 896 C C . VAL A 1 113 ? -13.887 2.521 15.650 1.00 94.94 113 VAL A C 1
ATOM 898 O O . VAL A 1 113 ? -13.217 1.559 16.019 1.00 94.94 113 VAL A O 1
ATOM 901 N N . THR A 1 114 ? -14.828 2.429 14.714 1.00 92.00 114 THR A N 1
ATOM 902 C CA . THR A 1 114 ? -15.179 1.171 14.036 1.00 92.00 114 THR A CA 1
ATOM 903 C C . THR A 1 114 ? -14.678 1.130 12.593 1.00 92.00 114 THR A C 1
ATOM 905 O O . THR A 1 114 ? -14.402 0.053 12.061 1.00 92.00 114 THR A O 1
ATOM 908 N N . ALA A 1 115 ? -14.476 2.291 11.962 1.00 92.62 115 ALA A N 1
ATOM 909 C CA . ALA A 1 115 ? -13.895 2.386 10.627 1.00 92.62 115 ALA A CA 1
ATOM 910 C C . ALA A 1 115 ? -12.354 2.331 10.648 1.00 92.62 115 ALA A C 1
ATOM 912 O O . ALA A 1 115 ? -11.726 2.565 11.673 1.00 92.62 115 ALA A O 1
ATOM 913 N N . GLY A 1 116 ? -11.724 2.019 9.508 1.00 92.25 116 GLY A N 1
ATOM 914 C CA . GLY A 1 116 ? -10.260 1.896 9.382 1.00 92.25 116 GLY A CA 1
ATOM 915 C C . GLY A 1 116 ? -9.736 0.495 9.041 1.00 92.25 116 GLY A C 1
ATOM 916 O O . GLY A 1 116 ? -8.538 0.338 8.800 1.00 92.25 116 GLY A O 1
ATOM 917 N N . THR A 1 117 ? -10.603 -0.520 8.953 1.00 93.00 117 THR A N 1
ATOM 918 C CA . THR A 1 117 ? -10.238 -1.897 8.558 1.00 93.00 117 THR A CA 1
ATOM 919 C C . THR A 1 117 ? -9.466 -1.943 7.237 1.00 93.00 117 THR A C 1
ATOM 921 O O . THR A 1 117 ? -8.369 -2.491 7.161 1.00 93.00 117 THR A O 1
ATOM 924 N N . PHE A 1 118 ? -9.992 -1.280 6.205 1.00 93.25 118 PHE A N 1
ATOM 925 C CA . PHE A 1 118 ? -9.407 -1.226 4.859 1.00 93.25 118 PHE A CA 1
ATOM 926 C C . PHE A 1 118 ? -8.330 -0.136 4.701 1.00 93.25 118 PHE A C 1
ATOM 928 O O . PHE A 1 118 ? -8.028 0.300 3.589 1.00 93.25 118 PHE A O 1
ATOM 935 N N . MET A 1 119 ? -7.752 0.327 5.814 1.00 95.56 119 MET A N 1
ATOM 936 C CA . MET A 1 119 ? -6.728 1.380 5.859 1.00 95.56 119 MET A CA 1
ATOM 937 C C . MET A 1 119 ? -5.527 0.941 6.707 1.00 95.56 119 MET A C 1
ATOM 939 O O . MET A 1 119 ? -4.390 1.001 6.248 1.00 95.56 119 MET A O 1
ATOM 943 N N . THR A 1 120 ? -5.783 0.412 7.905 1.00 96.75 120 THR A N 1
ATOM 944 C CA . THR A 1 120 ? -4.761 0.120 8.926 1.00 96.75 120 THR A CA 1
ATOM 945 C C . THR A 1 120 ? -3.717 -0.903 8.476 1.00 96.75 120 THR A C 1
ATOM 947 O O . THR A 1 120 ? -2.549 -0.801 8.839 1.00 96.75 120 THR A O 1
ATOM 950 N N . GLY A 1 121 ? -4.103 -1.876 7.647 1.00 97.19 121 GLY A N 1
ATOM 951 C CA . GLY A 1 121 ? -3.174 -2.886 7.137 1.00 97.19 121 GLY A CA 1
ATOM 952 C C . GLY A 1 121 ? -2.023 -2.337 6.299 1.00 97.19 121 GLY A C 1
ATOM 953 O O . GLY A 1 121 ? -1.055 -3.051 6.083 1.00 97.19 121 GLY A O 1
ATOM 954 N N . LYS A 1 122 ? -2.090 -1.078 5.850 1.00 97.62 122 LYS A N 1
ATOM 955 C CA . LYS A 1 122 ? -0.988 -0.433 5.132 1.00 97.62 122 LYS A CA 1
ATOM 956 C C . LYS A 1 122 ? 0.248 -0.231 6.007 1.00 97.62 122 LYS A C 1
ATOM 958 O O . LYS A 1 122 ? 1.357 -0.531 5.576 1.00 97.62 122 LYS A O 1
ATOM 963 N N . PHE A 1 123 ? 0.067 0.210 7.250 1.00 98.19 123 PHE A N 1
ATOM 964 C CA . PHE A 1 123 ? 1.181 0.669 8.078 1.00 98.19 123 PHE A CA 1
ATOM 965 C C . PHE A 1 123 ? 2.259 -0.401 8.335 1.00 98.19 123 PHE A C 1
ATOM 967 O O . PHE A 1 123 ? 3.429 -0.110 8.079 1.00 98.19 123 PHE A O 1
ATOM 974 N N . PRO A 1 124 ? 1.944 -1.641 8.776 1.00 98.44 124 PRO A N 1
ATOM 975 C CA . PRO A 1 124 ? 2.997 -2.575 9.172 1.00 98.44 124 PRO A CA 1
ATOM 976 C C . PRO A 1 124 ? 3.919 -2.970 8.013 1.00 98.44 124 PRO A C 1
ATOM 978 O O . PRO A 1 124 ? 5.139 -2.982 8.174 1.00 98.44 124 PRO A O 1
ATOM 981 N N . PHE A 1 125 ? 3.379 -3.268 6.827 1.00 97.88 125 PHE A N 1
ATOM 982 C CA . PHE A 1 125 ? 4.235 -3.660 5.705 1.00 97.88 125 PHE A CA 1
ATOM 983 C C . PHE A 1 125 ? 4.873 -2.457 4.996 1.00 97.88 125 PHE A C 1
ATOM 985 O O . PHE A 1 125 ? 5.999 -2.589 4.532 1.00 97.88 125 PHE A O 1
ATOM 992 N N . MET A 1 126 ? 4.221 -1.290 4.926 1.00 98.12 126 MET A N 1
ATOM 993 C CA . MET A 1 126 ? 4.804 -0.112 4.262 1.00 98.12 126 MET A CA 1
ATOM 994 C C . MET A 1 126 ? 5.919 0.534 5.085 1.00 98.12 126 MET A C 1
ATOM 996 O O . MET A 1 126 ? 6.945 0.929 4.530 1.00 98.12 126 MET A O 1
ATOM 1000 N N . MET A 1 127 ? 5.750 0.610 6.408 1.00 98.38 127 MET A N 1
ATOM 1001 C CA . MET A 1 127 ? 6.741 1.217 7.297 1.00 98.38 127 MET A CA 1
ATOM 1002 C C . MET A 1 127 ? 7.887 0.270 7.660 1.00 98.38 127 MET A C 1
ATOM 1004 O O . MET A 1 127 ? 8.977 0.729 7.980 1.00 98.38 127 MET A O 1
ATOM 1008 N N . PHE A 1 128 ? 7.666 -1.045 7.635 1.00 98.56 128 PHE A N 1
ATOM 1009 C CA . PHE A 1 128 ? 8.659 -1.996 8.139 1.00 98.56 128 PHE A CA 1
ATOM 1010 C C . PHE A 1 128 ? 8.980 -3.107 7.140 1.00 98.56 128 PHE A C 1
ATOM 1012 O O . PHE A 1 128 ? 10.150 -3.354 6.859 1.00 98.56 128 PHE A O 1
ATOM 1019 N N . GLY A 1 129 ? 7.958 -3.747 6.565 1.00 98.19 129 GLY A N 1
ATOM 1020 C CA . GLY A 1 129 ? 8.136 -4.845 5.608 1.00 98.19 129 GLY A CA 1
ATOM 1021 C C . GLY A 1 129 ? 8.935 -4.446 4.362 1.00 98.19 129 GLY A C 1
ATOM 1022 O O . GLY A 1 129 ? 9.962 -5.046 4.066 1.00 98.19 129 GLY A O 1
ATOM 1023 N N . LEU A 1 130 ? 8.506 -3.402 3.654 1.00 97.94 130 LEU A N 1
ATOM 1024 C CA . LEU A 1 130 ? 9.139 -2.918 2.427 1.00 97.94 130 LEU A CA 1
ATOM 1025 C C . LEU A 1 130 ? 10.538 -2.320 2.657 1.00 97.94 130 LEU A C 1
ATOM 1027 O O . LEU A 1 130 ? 11.445 -2.666 1.900 1.00 97.94 130 LEU A O 1
ATOM 1031 N N . PRO A 1 131 ? 10.792 -1.521 3.711 1.00 98.50 131 PRO A N 1
ATOM 1032 C CA . PRO A 1 131 ? 12.159 -1.154 4.080 1.00 98.50 131 PRO A CA 1
ATOM 1033 C C . PRO A 1 131 ? 13.057 -2.363 4.373 1.00 98.50 131 PRO A C 1
ATOM 1035 O O . PRO A 1 131 ? 14.215 -2.390 3.958 1.00 98.50 131 PRO A O 1
ATOM 1038 N N . ALA A 1 132 ? 12.531 -3.405 5.021 1.00 98.50 132 ALA A N 1
ATOM 1039 C CA . ALA A 1 132 ? 13.277 -4.640 5.249 1.00 98.50 132 ALA A CA 1
ATOM 1040 C C . ALA A 1 132 ? 13.498 -5.451 3.959 1.00 98.50 132 ALA A C 1
ATOM 1042 O O . ALA A 1 132 ? 14.544 -6.080 3.800 1.00 98.50 132 ALA A O 1
ATOM 1043 N N . ALA A 1 133 ? 12.558 -5.399 3.013 1.00 97.50 133 ALA A N 1
ATOM 1044 C CA . ALA A 1 133 ? 12.716 -5.947 1.668 1.00 97.50 133 ALA A CA 1
ATOM 1045 C C . ALA A 1 133 ? 13.819 -5.222 0.889 1.00 97.50 133 ALA A C 1
ATOM 1047 O O . ALA A 1 133 ? 14.651 -5.864 0.251 1.00 97.50 133 ALA A O 1
ATOM 1048 N N . ALA A 1 134 ? 13.870 -3.891 0.984 1.00 97.69 134 ALA A N 1
ATOM 1049 C CA . ALA A 1 134 ? 14.942 -3.090 0.409 1.00 97.69 134 ALA A CA 1
ATOM 1050 C C . ALA A 1 134 ? 16.298 -3.452 1.033 1.00 97.69 134 ALA A C 1
ATOM 1052 O O . ALA A 1 134 ? 17.262 -3.685 0.311 1.00 97.69 134 ALA A O 1
ATOM 1053 N N . LEU A 1 135 ? 16.367 -3.619 2.357 1.00 98.00 135 LEU A N 1
ATOM 1054 C CA . LEU A 1 135 ? 17.583 -4.095 3.022 1.00 98.00 135 LEU A CA 1
ATOM 1055 C C . LEU A 1 135 ? 17.988 -5.506 2.561 1.00 98.00 135 LEU A C 1
ATOM 1057 O O . LEU A 1 135 ? 19.172 -5.780 2.370 1.00 98.00 135 LEU A O 1
ATOM 1061 N N . ALA A 1 136 ? 17.018 -6.401 2.363 1.00 97.19 136 ALA A N 1
ATOM 1062 C CA . ALA A 1 136 ? 17.266 -7.733 1.824 1.00 97.19 136 ALA A CA 1
ATOM 1063 C C . ALA A 1 136 ? 17.852 -7.671 0.409 1.00 97.19 136 ALA A C 1
ATOM 1065 O O . ALA A 1 136 ? 18.865 -8.315 0.164 1.00 97.19 136 ALA A O 1
ATOM 1066 N N . MET A 1 137 ? 17.270 -6.872 -0.489 1.00 96.31 137 MET A N 1
ATOM 1067 C CA . MET A 1 137 ? 17.792 -6.684 -1.848 1.00 96.31 137 MET A CA 1
ATOM 1068 C C . MET A 1 137 ? 19.203 -6.084 -1.837 1.00 96.31 137 MET A C 1
ATOM 1070 O O . MET A 1 137 ? 20.070 -6.578 -2.548 1.00 96.31 137 MET A O 1
ATOM 1074 N N . TYR A 1 138 ? 19.470 -5.099 -0.974 1.00 96.81 138 TYR A N 1
ATOM 1075 C CA . TYR A 1 138 ? 20.806 -4.518 -0.811 1.00 96.81 138 TYR A CA 1
ATOM 1076 C C . TYR A 1 138 ? 21.852 -5.559 -0.382 1.00 96.81 138 TYR A C 1
ATOM 1078 O O . TYR A 1 138 ? 22.948 -5.607 -0.934 1.00 96.81 138 TYR A O 1
ATOM 1086 N N . HIS A 1 139 ? 21.524 -6.413 0.591 1.00 96.31 139 HIS A N 1
ATOM 1087 C CA . HIS A 1 139 ? 22.443 -7.456 1.057 1.00 96.31 139 HIS A CA 1
ATOM 1088 C C . HIS A 1 139 ? 22.659 -8.592 0.055 1.00 96.31 139 HIS A C 1
ATOM 1090 O O . HIS A 1 139 ? 23.631 -9.330 0.202 1.00 96.31 139 HIS A O 1
ATOM 1096 N N . GLU A 1 140 ? 21.765 -8.754 -0.918 1.00 95.19 140 GLU A N 1
ATOM 1097 C CA . GLU A 1 140 ? 21.910 -9.737 -1.992 1.00 95.19 140 GLU A CA 1
ATOM 1098 C C . GLU A 1 140 ? 22.507 -9.142 -3.276 1.00 95.19 140 GLU A C 1
ATOM 1100 O O . GLU A 1 140 ? 22.782 -9.908 -4.193 1.00 95.19 140 GLU A O 1
ATOM 1105 N N . ALA A 1 141 ? 22.719 -7.826 -3.361 1.00 94.75 141 ALA A N 1
ATOM 1106 C CA . ALA A 1 141 ? 23.380 -7.193 -4.501 1.00 94.75 141 ALA A CA 1
ATOM 1107 C C . ALA A 1 141 ? 24.872 -7.569 -4.584 1.00 94.75 141 ALA A C 1
ATOM 1109 O O . ALA A 1 141 ? 25.522 -7.798 -3.557 1.00 94.75 141 ALA A O 1
ATOM 1110 N N . ASP A 1 142 ? 25.405 -7.587 -5.804 1.00 93.44 142 ASP A N 1
ATOM 1111 C CA . ASP A 1 142 ? 26.813 -7.853 -6.095 1.00 93.44 142 ASP A CA 1
ATOM 1112 C C . ASP A 1 142 ? 27.711 -6.752 -5.494 1.00 93.44 142 ASP A C 1
ATOM 1114 O O . ASP A 1 142 ? 27.317 -5.584 -5.389 1.00 93.44 142 ASP A O 1
ATOM 1118 N N . GLU A 1 143 ? 28.908 -7.126 -5.023 1.00 91.38 143 GLU A N 1
ATOM 1119 C CA . GLU A 1 143 ? 29.778 -6.248 -4.216 1.00 91.38 143 GLU A CA 1
ATOM 1120 C C . GLU A 1 143 ? 30.160 -4.943 -4.935 1.00 91.38 143 GLU A C 1
ATOM 1122 O O . GLU A 1 143 ? 30.226 -3.882 -4.313 1.00 91.38 143 GLU A O 1
ATOM 1127 N N . ASP A 1 144 ? 30.361 -5.010 -6.246 1.00 92.00 144 ASP A N 1
ATOM 1128 C CA . ASP A 1 144 ? 30.672 -3.892 -7.138 1.00 92.00 144 ASP A CA 1
ATOM 1129 C C . ASP A 1 144 ? 29.477 -2.937 -7.329 1.00 92.00 144 ASP A C 1
ATOM 1131 O O . ASP A 1 144 ? 29.656 -1.721 -7.435 1.00 92.00 144 ASP A O 1
ATOM 1135 N N . LYS A 1 145 ? 28.243 -3.453 -7.265 1.00 91.88 145 LYS A N 1
ATOM 1136 C CA . LYS A 1 145 ? 27.002 -2.679 -7.464 1.00 91.88 145 LYS A CA 1
ATOM 1137 C C . LYS A 1 145 ? 26.367 -2.180 -6.170 1.00 91.88 145 LYS A C 1
ATOM 1139 O O . LYS A 1 145 ? 25.525 -1.276 -6.208 1.00 91.88 145 LYS A O 1
ATOM 1144 N N . LYS A 1 146 ? 26.780 -2.690 -5.003 1.00 92.44 146 LYS A N 1
ATOM 1145 C CA . LYS A 1 146 ? 26.225 -2.297 -3.691 1.00 92.44 146 LYS A CA 1
ATOM 1146 C C . LYS A 1 146 ? 26.212 -0.793 -3.459 1.00 92.44 146 LYS A C 1
ATOM 1148 O O . LYS A 1 146 ? 25.230 -0.269 -2.934 1.00 92.44 146 LYS A O 1
ATOM 1153 N N . LYS A 1 147 ? 27.268 -0.078 -3.860 1.00 90.56 147 LYS A N 1
ATOM 1154 C CA . LYS A 1 147 ? 27.339 1.381 -3.685 1.00 90.56 147 LYS A CA 1
ATOM 1155 C C . LYS A 1 147 ? 26.229 2.092 -4.458 1.00 90.56 147 LYS A C 1
ATOM 1157 O O . LYS A 1 147 ? 25.535 2.921 -3.874 1.00 90.56 147 LYS A O 1
ATOM 1162 N N . LEU A 1 148 ? 26.025 1.732 -5.725 1.00 89.19 148 LEU A N 1
ATOM 1163 C CA . LEU A 1 148 ? 24.957 2.282 -6.561 1.00 89.19 148 LEU A CA 1
ATOM 1164 C C . LEU A 1 148 ? 23.579 1.966 -5.967 1.00 89.19 148 LEU A C 1
ATOM 1166 O O . LEU A 1 148 ? 22.760 2.855 -5.744 1.00 89.19 148 LEU A O 1
ATOM 1170 N N . VAL A 1 149 ? 23.350 0.694 -5.656 1.00 93.25 149 VAL A N 1
ATOM 1171 C CA . VAL A 1 149 ? 22.045 0.177 -5.236 1.00 93.25 149 VAL A CA 1
ATOM 1172 C C . VAL A 1 149 ? 21.649 0.676 -3.843 1.00 93.25 149 VAL A C 1
ATOM 1174 O O . VAL A 1 149 ? 20.471 0.940 -3.602 1.00 93.25 149 VAL A O 1
ATOM 1177 N N . SER A 1 150 ? 22.617 0.889 -2.944 1.00 93.38 150 SER A N 1
ATOM 1178 C CA . SER A 1 150 ? 22.376 1.399 -1.587 1.00 93.38 150 SER A CA 1
ATOM 1179 C C . SER A 1 150 ? 21.616 2.725 -1.571 1.00 93.38 150 SER A C 1
ATOM 1181 O O . SER A 1 150 ? 20.644 2.855 -0.831 1.00 93.38 150 SER A O 1
ATOM 1183 N N . GLY A 1 151 ? 22.011 3.692 -2.406 1.00 93.88 151 GLY A N 1
ATOM 1184 C CA . GLY A 1 151 ? 21.386 5.015 -2.435 1.00 93.88 151 GLY A CA 1
ATOM 1185 C C . GLY A 1 151 ? 19.942 4.952 -2.925 1.00 93.88 151 GLY A C 1
ATOM 1186 O O . GLY A 1 151 ? 19.049 5.563 -2.335 1.00 93.88 151 GLY A O 1
ATOM 1187 N N . ILE A 1 152 ? 19.706 4.157 -3.968 1.00 94.06 152 ILE A N 1
ATOM 1188 C CA . ILE A 1 152 ? 18.387 4.013 -4.585 1.00 94.06 152 ILE A CA 1
ATOM 1189 C C . ILE A 1 152 ? 17.438 3.266 -3.632 1.00 94.06 152 ILE A C 1
ATOM 1191 O O . ILE A 1 152 ? 16.336 3.746 -3.360 1.00 94.06 152 ILE A O 1
ATOM 1195 N N . LEU A 1 153 ? 17.881 2.143 -3.052 1.00 96.25 153 LEU A N 1
ATOM 1196 C CA . LEU A 1 153 ? 17.085 1.358 -2.103 1.00 96.25 153 LEU A CA 1
ATOM 1197 C C . LEU A 1 153 ? 16.827 2.101 -0.795 1.00 96.25 153 LEU A C 1
ATOM 1199 O O . LEU A 1 153 ? 15.716 2.034 -0.275 1.00 96.25 153 LEU A O 1
ATOM 1203 N N . PHE A 1 154 ? 17.812 2.835 -0.275 1.00 97.06 154 PHE A N 1
ATOM 1204 C CA . PHE A 1 154 ? 17.632 3.641 0.929 1.00 97.06 154 PHE A CA 1
ATOM 1205 C C . PHE A 1 154 ? 16.613 4.764 0.708 1.00 97.06 154 PHE A C 1
ATOM 1207 O O . PHE A 1 154 ? 15.700 4.924 1.515 1.00 97.06 154 PHE A O 1
ATOM 1214 N N . SER A 1 155 ? 16.717 5.504 -0.400 1.00 96.75 155 SER A N 1
ATOM 1215 C CA . SER A 1 155 ? 15.764 6.568 -0.750 1.00 96.75 155 SER A CA 1
ATOM 1216 C C . SER A 1 155 ? 14.341 6.027 -0.931 1.00 96.75 155 SER A C 1
ATOM 1218 O O . SER A 1 155 ? 13.371 6.588 -0.409 1.00 96.75 155 SER A O 1
ATOM 1220 N N . ALA A 1 156 ? 14.209 4.886 -1.610 1.00 97.19 156 ALA A N 1
ATOM 1221 C CA . ALA A 1 156 ? 12.931 4.217 -1.812 1.00 97.19 156 ALA A CA 1
ATOM 1222 C C . ALA A 1 156 ? 12.336 3.700 -0.485 1.00 97.19 156 ALA A C 1
ATOM 1224 O O . ALA A 1 156 ? 11.151 3.904 -0.216 1.00 97.19 156 ALA A O 1
ATOM 1225 N N . ALA A 1 157 ? 13.160 3.109 0.388 1.00 98.12 157 ALA A N 1
ATOM 1226 C CA . ALA A 1 157 ? 12.766 2.672 1.730 1.00 98.12 157 ALA A CA 1
ATOM 1227 C C . ALA A 1 157 ? 12.331 3.832 2.622 1.00 98.12 157 ALA A C 1
ATOM 1229 O O . ALA A 1 157 ? 11.301 3.735 3.289 1.00 98.12 157 ALA A O 1
ATOM 1230 N N . LEU A 1 158 ? 13.073 4.939 2.605 1.00 97.94 158 LEU A N 1
ATOM 1231 C CA . LEU A 1 158 ? 12.733 6.134 3.365 1.00 97.94 158 LEU A CA 1
ATOM 1232 C C . LEU A 1 158 ? 11.407 6.733 2.886 1.00 97.94 158 LEU A C 1
ATOM 1234 O O . LEU A 1 158 ? 10.580 7.131 3.702 1.00 97.94 158 LEU A O 1
ATOM 1238 N N . THR A 1 159 ? 11.180 6.739 1.573 1.00 97.81 159 THR A N 1
ATOM 1239 C CA . THR A 1 159 ? 9.927 7.195 0.963 1.00 97.81 159 THR A CA 1
ATOM 1240 C C . THR A 1 159 ? 8.750 6.327 1.419 1.00 97.81 159 THR A C 1
ATOM 1242 O O . THR A 1 159 ? 7.785 6.851 1.974 1.00 97.81 159 THR A O 1
ATOM 1245 N N . SER A 1 160 ? 8.861 4.998 1.308 1.00 97.81 160 SER A N 1
ATOM 1246 C CA . SER A 1 160 ? 7.842 4.059 1.808 1.00 97.81 160 SER A CA 1
ATOM 1247 C C . SER A 1 160 ? 7.584 4.232 3.304 1.00 97.81 160 SER A C 1
ATOM 1249 O O . SER A 1 160 ? 6.435 4.261 3.738 1.00 97.81 160 SER A O 1
ATOM 1251 N N . PHE A 1 161 ? 8.639 4.406 4.099 1.00 98.38 161 PHE A N 1
ATOM 1252 C CA . PHE A 1 161 ? 8.518 4.589 5.539 1.00 98.38 161 PHE A CA 1
ATOM 1253 C C . PHE A 1 161 ? 7.815 5.895 5.915 1.00 98.38 161 PHE A C 1
ATOM 1255 O O . PHE A 1 161 ? 6.895 5.881 6.730 1.00 98.38 161 PHE A O 1
ATOM 1262 N N . LEU A 1 162 ? 8.229 7.024 5.336 1.00 97.56 162 LEU A N 1
ATOM 1263 C CA . LEU A 1 162 ? 7.723 8.342 5.718 1.00 97.56 162 LEU A CA 1
ATOM 1264 C C . LEU A 1 162 ? 6.331 8.615 5.154 1.00 97.56 162 LEU A C 1
ATOM 1266 O O . LEU A 1 162 ? 5.443 9.044 5.895 1.00 97.56 162 LEU A O 1
ATOM 1270 N N . THR A 1 163 ? 6.142 8.377 3.856 1.00 97.00 163 THR A N 1
ATOM 1271 C CA . THR A 1 163 ? 4.933 8.791 3.131 1.00 97.00 163 THR A CA 1
ATOM 1272 C C . THR A 1 163 ? 3.980 7.636 2.856 1.00 97.00 163 THR A C 1
ATOM 1274 O O . THR A 1 163 ? 2.796 7.880 2.641 1.00 97.00 163 THR A O 1
ATOM 1277 N N . GLY A 1 164 ? 4.458 6.388 2.892 1.00 96.00 164 GLY A N 1
ATOM 1278 C CA . GLY A 1 164 ? 3.675 5.218 2.494 1.00 96.00 164 GLY A CA 1
ATOM 1279 C C . GLY A 1 164 ? 3.598 5.027 0.976 1.00 96.00 164 GLY A C 1
ATOM 1280 O O . GLY A 1 164 ? 2.761 4.257 0.514 1.00 96.00 164 GLY A O 1
ATOM 1281 N N . ILE A 1 165 ? 4.408 5.743 0.188 1.00 96.06 165 ILE A N 1
ATOM 1282 C CA . ILE A 1 165 ? 4.536 5.522 -1.262 1.00 96.06 165 ILE A CA 1
ATOM 1283 C C . ILE A 1 165 ? 5.481 4.338 -1.478 1.00 96.06 165 ILE A C 1
ATOM 1285 O O . ILE A 1 165 ? 6.655 4.393 -1.110 1.00 96.06 165 ILE A O 1
ATOM 1289 N N . THR A 1 166 ? 4.964 3.259 -2.056 1.00 96.81 166 THR A N 1
ATOM 1290 C CA . THR A 1 166 ? 5.645 1.958 -2.128 1.00 96.81 166 THR A CA 1
ATOM 1291 C C . THR A 1 166 ? 6.236 1.659 -3.498 1.00 96.81 166 THR A C 1
ATOM 1293 O O . THR A 1 166 ? 7.157 0.850 -3.610 1.00 96.81 166 THR A O 1
ATOM 1296 N N . GLU A 1 167 ? 5.748 2.348 -4.525 1.00 95.00 167 GLU A N 1
ATOM 1297 C CA . GLU A 1 167 ? 6.069 2.162 -5.934 1.00 95.00 167 GLU A CA 1
ATOM 1298 C C . GLU A 1 167 ? 7.576 2.205 -6.212 1.00 95.00 167 GLU A C 1
ATOM 1300 O O . GLU A 1 167 ? 8.047 1.318 -6.925 1.00 95.00 167 GLU A O 1
ATOM 1305 N N . PRO A 1 168 ? 8.374 3.122 -5.616 1.00 94.38 168 PRO A N 1
ATOM 1306 C CA . PRO A 1 168 ? 9.818 3.116 -5.810 1.00 94.38 168 PRO A CA 1
ATOM 1307 C C . PRO A 1 168 ? 10.472 1.783 -5.435 1.00 94.38 168 PRO A C 1
ATOM 1309 O O . PRO A 1 168 ? 11.366 1.352 -6.144 1.00 94.38 168 PRO A O 1
ATOM 1312 N N . ILE A 1 169 ? 10.027 1.099 -4.373 1.00 95.50 169 ILE A N 1
ATOM 1313 C CA . ILE A 1 169 ? 10.574 -0.220 -4.003 1.00 95.50 169 ILE A CA 1
ATOM 1314 C C . ILE A 1 169 ? 9.916 -1.322 -4.830 1.00 95.50 169 ILE A C 1
ATOM 1316 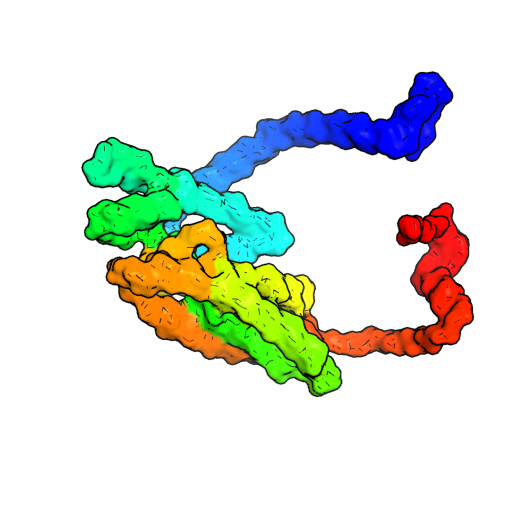O O . ILE A 1 169 ? 10.601 -2.194 -5.355 1.00 95.50 169 ILE A O 1
ATOM 1320 N N . GLU A 1 170 ? 8.588 -1.318 -4.933 1.00 95.38 170 GLU A N 1
ATOM 1321 C CA . GLU A 1 170 ? 7.840 -2.389 -5.597 1.00 95.38 170 GLU A CA 1
ATOM 1322 C C . GLU A 1 170 ? 8.259 -2.534 -7.066 1.00 95.38 170 GLU A C 1
ATOM 1324 O O . GLU A 1 170 ? 8.506 -3.648 -7.525 1.00 95.38 170 GLU A O 1
ATOM 1329 N N . PHE A 1 171 ? 8.436 -1.428 -7.792 1.00 93.06 171 PHE A N 1
ATOM 1330 C CA . PHE A 1 171 ? 8.784 -1.461 -9.217 1.00 93.06 171 PHE A CA 1
ATOM 1331 C C . PHE A 1 171 ? 10.188 -1.999 -9.489 1.00 93.06 171 PHE A C 1
ATOM 1333 O O . PHE A 1 171 ? 10.434 -2.524 -10.574 1.00 93.06 171 PHE A O 1
ATOM 1340 N N . MET A 1 172 ? 11.084 -1.953 -8.503 1.00 90.06 172 MET A N 1
ATOM 1341 C CA . MET A 1 172 ? 12.437 -2.491 -8.633 1.00 90.06 172 MET A CA 1
ATOM 1342 C C . MET A 1 172 ? 12.483 -4.016 -8.747 1.00 90.06 172 MET A C 1
ATOM 1344 O O . MET A 1 172 ? 13.428 -4.555 -9.315 1.00 90.06 172 MET A O 1
ATOM 1348 N N . PHE A 1 173 ? 11.485 -4.727 -8.215 1.00 90.62 173 PHE A N 1
ATOM 1349 C CA . PHE A 1 173 ? 11.445 -6.191 -8.274 1.00 90.62 173 PHE A CA 1
ATOM 1350 C C . PHE A 1 173 ? 10.192 -6.746 -8.950 1.00 90.62 173 PHE A C 1
ATOM 1352 O O . PHE A 1 173 ? 10.185 -7.914 -9.322 1.00 90.62 173 PHE A O 1
ATOM 1359 N N . LEU A 1 174 ? 9.150 -5.940 -9.159 1.00 91.50 174 LEU A N 1
ATOM 1360 C CA . LEU A 1 174 ? 7.897 -6.373 -9.781 1.00 91.50 174 LEU A CA 1
ATOM 1361 C C . LEU A 1 174 ? 8.108 -6.977 -11.172 1.00 91.50 174 LEU A C 1
ATOM 1363 O O . LEU A 1 174 ? 7.572 -8.046 -11.459 1.00 91.50 174 LEU A O 1
ATOM 1367 N N . PHE A 1 175 ? 8.909 -6.323 -12.016 1.00 84.19 175 PHE A N 1
ATOM 1368 C CA . PHE A 1 175 ? 9.130 -6.761 -13.398 1.00 84.19 175 PHE A CA 1
ATOM 1369 C C . PHE A 1 175 ? 10.204 -7.842 -13.524 1.00 84.19 175 PHE A C 1
ATOM 1371 O O . PHE A 1 175 ? 10.136 -8.674 -14.424 1.00 84.19 175 PHE A O 1
ATOM 1378 N N . VAL A 1 176 ? 11.176 -7.853 -12.610 1.00 84.25 176 VAL A N 1
ATOM 1379 C CA . VAL A 1 176 ? 12.323 -8.769 -12.683 1.00 84.25 176 VAL A CA 1
ATOM 1380 C C . VAL A 1 176 ? 12.105 -10.048 -11.867 1.00 84.25 176 VAL A C 1
ATOM 1382 O O . VAL A 1 176 ? 12.619 -11.110 -12.207 1.00 84.25 176 VAL A O 1
ATOM 1385 N N . ALA A 1 177 ? 11.290 -9.974 -10.814 1.00 89.12 177 ALA A N 1
ATOM 1386 C CA . ALA A 1 177 ? 10.932 -11.086 -9.944 1.00 89.12 177 ALA A CA 1
ATOM 1387 C C . ALA A 1 177 ? 9.422 -11.096 -9.608 1.00 89.12 177 ALA A C 1
ATOM 1389 O O . ALA A 1 177 ? 9.040 -10.886 -8.450 1.00 89.12 177 ALA A O 1
ATOM 1390 N N . PRO A 1 178 ? 8.537 -11.425 -10.573 1.00 90.25 178 PRO A N 1
ATOM 1391 C CA . PRO A 1 178 ? 7.083 -11.420 -10.360 1.00 90.25 178 PRO A CA 1
ATOM 1392 C C . PRO A 1 178 ? 6.615 -12.314 -9.202 1.00 90.25 178 PRO A C 1
ATOM 1394 O O . PRO A 1 178 ? 5.650 -11.995 -8.509 1.00 90.25 178 PRO A O 1
ATOM 1397 N N . LEU A 1 179 ? 7.319 -13.421 -8.940 1.00 91.88 179 LEU A N 1
ATOM 1398 C CA . LEU A 1 179 ? 7.030 -14.294 -7.799 1.00 91.88 179 LEU A CA 1
ATOM 1399 C C . LEU A 1 179 ? 7.229 -13.576 -6.456 1.00 91.88 179 LEU A C 1
ATOM 1401 O O . LEU A 1 179 ? 6.430 -13.746 -5.537 1.00 91.88 179 LEU A O 1
ATOM 1405 N N . LEU A 1 180 ? 8.273 -12.754 -6.344 1.00 93.31 180 LEU A N 1
ATOM 1406 C CA . LEU A 1 180 ? 8.550 -11.978 -5.139 1.00 93.31 180 LEU A CA 1
ATOM 1407 C C . LEU A 1 180 ? 7.451 -10.930 -4.910 1.00 93.31 180 LEU A C 1
ATOM 1409 O O . LEU A 1 180 ? 7.023 -10.707 -3.778 1.00 93.31 180 LEU A O 1
ATOM 1413 N N . PHE A 1 181 ? 6.913 -10.373 -5.999 1.00 95.75 181 PHE A N 1
ATOM 1414 C CA . PHE A 1 181 ? 5.739 -9.503 -5.971 1.00 95.75 181 PHE A CA 1
ATOM 1415 C C . PHE A 1 181 ? 4.461 -10.224 -5.539 1.00 95.75 181 PHE A C 1
ATOM 1417 O O . PHE A 1 181 ? 3.719 -9.700 -4.709 1.00 95.75 181 PHE A O 1
ATOM 1424 N N . ALA A 1 182 ? 4.225 -11.451 -6.006 1.00 95.62 182 ALA A N 1
ATOM 1425 C CA . ALA A 1 182 ? 3.095 -12.255 -5.542 1.00 95.62 182 ALA A CA 1
ATOM 1426 C C . ALA A 1 182 ? 3.178 -12.548 -4.031 1.00 95.62 182 ALA A C 1
ATOM 1428 O O . ALA A 1 182 ? 2.186 -12.397 -3.317 1.00 95.62 182 ALA A O 1
ATOM 1429 N N . ILE A 1 183 ? 4.367 -12.895 -3.522 1.00 95.62 183 ILE A N 1
ATOM 1430 C CA . ILE A 1 183 ? 4.607 -13.104 -2.083 1.00 95.62 183 ILE A CA 1
ATOM 1431 C C . ILE A 1 183 ? 4.341 -11.816 -1.296 1.00 95.62 183 ILE A C 1
ATOM 1433 O O . ILE A 1 183 ? 3.640 -11.842 -0.285 1.00 95.62 183 ILE A O 1
ATOM 1437 N N . HIS A 1 184 ? 4.842 -10.680 -1.786 1.00 97.06 184 HIS A N 1
ATOM 1438 C CA . HIS A 1 184 ? 4.574 -9.364 -1.204 1.00 97.06 184 HIS A CA 1
ATOM 1439 C C . HIS A 1 184 ? 3.073 -9.045 -1.137 1.00 97.06 184 HIS A C 1
ATOM 1441 O O . HIS A 1 184 ? 2.596 -8.583 -0.102 1.00 97.06 184 HIS A O 1
ATOM 1447 N N . CYS A 1 185 ? 2.305 -9.354 -2.187 1.00 97.94 185 CYS A N 1
ATOM 1448 C CA . CYS A 1 185 ? 0.851 -9.167 -2.179 1.00 97.94 185 CYS A CA 1
ATOM 1449 C C . CYS A 1 185 ? 0.178 -9.980 -1.062 1.00 97.94 185 CYS A C 1
ATOM 1451 O O . CYS A 1 185 ? -0.691 -9.462 -0.359 1.00 97.94 185 CYS A O 1
ATOM 1453 N N . VAL A 1 186 ? 0.603 -11.233 -0.857 1.00 98.19 186 VAL A N 1
ATOM 1454 C CA . VAL A 1 186 ? 0.099 -12.085 0.232 1.00 98.19 186 VAL A CA 1
ATOM 1455 C C . VAL A 1 186 ? 0.468 -11.509 1.598 1.00 98.19 186 VAL A C 1
ATOM 1457 O O . VAL A 1 186 ? -0.389 -11.431 2.476 1.00 98.19 186 VAL A O 1
ATOM 1460 N N . PHE A 1 187 ? 1.710 -11.062 1.785 1.00 97.88 187 PHE A N 1
ATOM 1461 C CA . PHE A 1 187 ? 2.149 -10.448 3.040 1.00 97.88 187 PHE A CA 1
ATOM 1462 C C . PHE A 1 187 ? 1.378 -9.165 3.361 1.00 97.88 187 PHE A C 1
ATOM 1464 O O . PHE A 1 187 ? 0.956 -8.982 4.503 1.00 97.88 187 PHE A O 1
ATOM 1471 N N . ALA A 1 188 ? 1.105 -8.324 2.364 1.00 97.94 188 ALA A N 1
ATOM 1472 C CA . ALA A 1 188 ? 0.240 -7.167 2.544 1.00 97.94 188 ALA A CA 1
ATOM 1473 C C . ALA A 1 188 ? -1.174 -7.586 2.971 1.00 97.94 188 ALA A C 1
ATOM 1475 O O . ALA A 1 188 ? -1.686 -7.065 3.957 1.00 97.94 188 ALA A O 1
ATOM 1476 N N . GLY A 1 189 ? -1.777 -8.581 2.309 1.00 98.25 189 GLY A N 1
ATOM 1477 C CA . GLY A 1 189 ? -3.059 -9.163 2.725 1.00 98.25 189 GLY A CA 1
ATOM 1478 C C . GLY A 1 189 ? -3.062 -9.625 4.183 1.00 98.25 189 GLY A C 1
ATOM 1479 O O . GLY A 1 189 ? -3.953 -9.265 4.954 1.00 98.25 189 GLY A O 1
ATOM 1480 N N . LEU A 1 190 ? -2.033 -10.368 4.600 1.00 98.44 190 LEU A N 1
ATOM 1481 C CA . LEU A 1 190 ? -1.874 -10.795 5.993 1.00 98.44 190 LEU A CA 1
ATOM 1482 C C . LEU A 1 190 ? -1.759 -9.600 6.945 1.00 98.44 190 LEU A C 1
ATOM 1484 O O . LEU A 1 190 ? -2.287 -9.655 8.051 1.00 98.44 190 LEU A O 1
ATOM 1488 N N . SER A 1 191 ? -1.120 -8.511 6.519 1.00 98.44 191 SER A N 1
ATOM 1489 C CA . SER A 1 191 ? -1.016 -7.285 7.310 1.00 98.44 191 SER A CA 1
ATOM 1490 C C . SER A 1 191 ? -2.393 -6.688 7.612 1.00 98.44 191 SER A C 1
ATOM 1492 O O . SER A 1 191 ? -2.716 -6.435 8.774 1.00 98.44 191 SER A O 1
ATOM 1494 N N . PHE A 1 192 ? -3.254 -6.566 6.596 1.00 98.06 192 PHE A N 1
ATOM 1495 C CA . PHE A 1 192 ? -4.650 -6.146 6.772 1.00 98.06 192 PHE A CA 1
ATOM 1496 C C . PHE A 1 192 ? -5.434 -7.095 7.677 1.00 98.06 192 PHE A C 1
ATOM 1498 O O . PHE A 1 192 ? -6.116 -6.648 8.600 1.00 98.06 192 PHE A O 1
ATOM 1505 N N . MET A 1 193 ? -5.300 -8.400 7.454 1.00 97.75 193 MET A N 1
ATOM 1506 C CA . MET A 1 193 ? -5.979 -9.422 8.246 1.00 97.75 193 MET A CA 1
ATOM 1507 C C . MET A 1 193 ? -5.602 -9.357 9.731 1.00 97.75 193 MET A C 1
ATOM 1509 O O . MET A 1 193 ? -6.476 -9.385 10.595 1.00 97.75 193 MET A O 1
ATOM 1513 N N . ILE A 1 194 ? -4.307 -9.249 10.039 1.00 98.19 194 ILE A N 1
ATOM 1514 C CA . ILE A 1 194 ? -3.797 -9.215 11.415 1.00 98.19 194 ILE A CA 1
ATOM 1515 C C . ILE A 1 194 ? -4.217 -7.921 12.115 1.00 98.19 194 ILE A C 1
ATOM 1517 O O . ILE A 1 194 ? -4.645 -7.972 13.266 1.00 98.19 194 ILE A O 1
ATOM 1521 N N . MET A 1 195 ? -4.153 -6.770 11.436 1.00 98.00 195 MET A N 1
ATOM 1522 C CA . MET A 1 195 ? -4.637 -5.506 12.008 1.00 98.00 195 MET A CA 1
ATOM 1523 C C . MET A 1 195 ? -6.130 -5.563 12.336 1.00 98.00 195 MET A C 1
ATOM 1525 O O . MET A 1 195 ? -6.538 -5.078 13.392 1.00 98.00 195 MET A O 1
ATOM 1529 N N . GLN A 1 196 ? -6.924 -6.227 11.491 1.00 96.25 196 GLN A N 1
ATOM 1530 C CA . GLN A 1 196 ? -8.335 -6.472 11.770 1.00 96.25 196 GLN A CA 1
ATOM 1531 C C . GLN A 1 196 ? -8.540 -7.419 12.963 1.00 96.25 196 GLN A C 1
ATOM 1533 O O . GLN A 1 196 ? -9.354 -7.124 13.832 1.00 96.25 196 GLN A O 1
ATOM 1538 N N . LEU A 1 197 ? -7.789 -8.523 13.053 1.00 96.88 197 LEU A N 1
ATOM 1539 C CA . LEU A 1 197 ? -7.869 -9.469 14.179 1.00 96.88 197 LEU A CA 1
ATOM 1540 C C . LEU A 1 197 ? -7.496 -8.832 15.523 1.00 96.88 197 LEU A C 1
ATOM 1542 O O . LEU A 1 197 ? -8.096 -9.146 16.547 1.00 96.88 197 LEU A O 1
ATOM 1546 N N . LEU A 1 198 ? -6.518 -7.925 15.522 1.00 97.12 198 LEU A N 1
ATOM 1547 C CA . LEU A 1 198 ? -6.105 -7.171 16.708 1.00 97.12 198 LEU A CA 1
ATOM 1548 C C . LEU A 1 198 ? -7.026 -5.976 17.010 1.00 97.12 198 LEU A C 1
ATOM 1550 O O . LEU A 1 198 ? -6.792 -5.262 17.988 1.00 97.12 198 LEU A O 1
ATOM 1554 N N . ASN A 1 199 ? -8.051 -5.760 16.179 1.00 95.69 199 ASN A N 1
ATOM 1555 C CA . ASN A 1 199 ? -8.983 -4.637 16.223 1.00 95.69 199 ASN A CA 1
ATOM 1556 C C . ASN A 1 199 ? -8.277 -3.270 16.311 1.00 95.69 199 ASN A C 1
ATOM 1558 O O . ASN A 1 199 ? -8.653 -2.388 17.084 1.00 95.69 199 ASN A O 1
ATOM 1562 N N . VAL A 1 200 ? -7.201 -3.106 15.539 1.00 97.12 200 VAL A N 1
ATOM 1563 C CA . VAL A 1 200 ? -6.465 -1.843 15.445 1.00 97.12 200 VAL A CA 1
ATOM 1564 C C . VAL A 1 200 ? -7.072 -1.029 14.312 1.00 97.12 200 VAL A C 1
ATOM 1566 O O . VAL A 1 200 ? -7.188 -1.518 13.188 1.00 97.12 200 VAL A O 1
ATOM 1569 N N . LYS A 1 201 ? -7.449 0.217 14.604 1.00 95.69 201 LYS A N 1
ATOM 1570 C CA . LYS A 1 201 ? -8.021 1.142 13.624 1.00 95.69 201 LYS A CA 1
ATOM 1571 C C . LYS A 1 201 ? -7.200 2.421 13.585 1.00 95.69 201 LYS A C 1
ATOM 1573 O O . LYS A 1 201 ? -7.179 3.179 14.556 1.00 95.69 201 LYS A O 1
ATOM 1578 N N . VAL A 1 202 ? -6.529 2.641 12.464 1.00 95.88 202 VAL A N 1
ATOM 1579 C CA . VAL A 1 202 ? -5.758 3.844 12.166 1.00 95.88 202 VAL A CA 1
ATOM 1580 C C . VAL A 1 202 ? -6.185 4.347 10.792 1.00 95.88 202 VAL A C 1
ATOM 1582 O O . VAL A 1 202 ? -6.157 3.612 9.802 1.00 95.88 202 VAL A O 1
ATOM 1585 N N . GLY A 1 203 ? -6.622 5.602 10.753 1.00 93.06 203 GLY A N 1
ATOM 1586 C CA . GLY A 1 203 ? -6.963 6.296 9.523 1.00 93.06 203 GLY A CA 1
ATOM 1587 C C . GLY A 1 203 ? -5.722 6.794 8.787 1.00 93.06 203 GLY A C 1
ATOM 1588 O O . GLY A 1 203 ? -4.601 6.698 9.268 1.00 93.06 203 GLY A O 1
ATOM 1589 N N . LEU A 1 204 ? -5.934 7.348 7.604 1.00 93.56 204 LEU A N 1
ATOM 1590 C CA . LEU A 1 204 ? -4.912 7.978 6.775 1.00 93.56 204 LEU A CA 1
ATOM 1591 C C . LEU A 1 204 ? -5.596 9.049 5.929 1.00 93.56 204 LEU A C 1
ATOM 1593 O O . LEU A 1 204 ? -6.798 8.940 5.666 1.00 93.56 204 LEU A O 1
ATOM 1597 N N . THR A 1 205 ? -4.852 10.056 5.483 1.00 87.94 205 THR A N 1
ATOM 1598 C CA . THR A 1 205 ? -5.326 11.006 4.460 1.00 87.94 205 THR A CA 1
ATOM 1599 C C . THR A 1 205 ? -4.717 10.726 3.096 1.00 87.94 205 THR A C 1
ATOM 1601 O O . THR A 1 205 ? -5.359 11.016 2.088 1.00 87.94 205 THR A O 1
ATOM 1604 N N . PHE A 1 206 ? -3.521 10.131 3.062 1.00 80.56 206 PHE A N 1
ATOM 1605 C CA . PHE A 1 206 ? -2.759 9.938 1.835 1.00 80.56 206 PHE A CA 1
ATOM 1606 C C . PHE A 1 206 ? -2.461 8.463 1.534 1.00 80.56 206 PHE A C 1
ATOM 1608 O O . PHE A 1 206 ? -3.162 7.860 0.719 1.00 80.56 206 PHE A O 1
ATOM 1615 N N . SER A 1 207 ? -1.456 7.854 2.180 1.00 85.44 207 SER A N 1
ATOM 1616 C CA . SER A 1 207 ? -0.988 6.509 1.791 1.00 85.44 207 SER A CA 1
ATOM 1617 C C . SER A 1 207 ? -0.690 5.557 2.951 1.00 85.44 207 SER A C 1
ATOM 1619 O O . SER A 1 207 ? -0.669 4.352 2.722 1.00 85.44 207 SER A O 1
ATOM 1621 N N . GLY A 1 208 ? -0.572 6.031 4.196 1.00 90.00 208 GLY A N 1
ATOM 1622 C CA . GLY A 1 208 ? -0.323 5.165 5.356 1.00 90.00 208 GLY A CA 1
ATOM 1623 C C . GLY A 1 208 ? 1.157 5.007 5.724 1.00 90.00 208 GLY A C 1
ATOM 1624 O O . GLY A 1 208 ? 1.585 3.915 6.096 1.00 90.00 208 GLY A O 1
ATOM 1625 N N . GLY A 1 209 ? 1.937 6.086 5.607 1.00 95.75 209 GLY A N 1
ATOM 1626 C CA . GLY A 1 209 ? 3.313 6.167 6.118 1.00 95.75 209 GLY A CA 1
ATOM 1627 C C . GLY A 1 209 ? 3.398 6.624 7.579 1.00 95.75 209 GLY A C 1
ATOM 1628 O O . GLY A 1 209 ? 2.383 6.833 8.247 1.00 95.75 209 GLY A O 1
ATOM 1629 N N . LEU A 1 210 ? 4.621 6.842 8.073 1.00 97.75 210 LEU A N 1
ATOM 1630 C CA . LEU A 1 210 ? 4.897 7.319 9.432 1.00 97.75 210 LEU A CA 1
ATOM 1631 C C . LEU A 1 210 ? 4.129 8.604 9.769 1.00 97.75 210 LEU A C 1
ATOM 1633 O O . LEU A 1 210 ? 3.646 8.748 10.890 1.00 97.75 210 LEU A O 1
ATOM 1637 N N . ILE A 1 211 ? 4.012 9.530 8.812 1.00 97.06 211 ILE A N 1
ATOM 1638 C CA . ILE A 1 211 ? 3.320 10.807 9.030 1.00 97.06 211 ILE A CA 1
ATOM 1639 C C . ILE A 1 211 ? 1.841 10.556 9.355 1.00 97.06 211 ILE A C 1
ATOM 1641 O O . ILE A 1 211 ? 1.360 11.006 10.394 1.00 97.06 211 ILE A O 1
ATOM 1645 N N . ASP A 1 212 ? 1.146 9.775 8.522 1.00 96.44 212 ASP A N 1
ATOM 1646 C CA . ASP A 1 212 ? -0.246 9.372 8.767 1.00 96.44 212 ASP A CA 1
ATOM 1647 C C . ASP A 1 212 ? -0.372 8.611 10.101 1.00 96.44 212 ASP A C 1
ATOM 1649 O O . ASP A 1 212 ? -1.292 8.856 10.880 1.00 96.44 212 ASP A O 1
ATOM 1653 N N . PHE A 1 213 ? 0.578 7.719 10.401 1.00 97.44 213 PHE A N 1
ATOM 1654 C CA . PHE A 1 213 ? 0.562 6.909 11.618 1.00 97.44 213 PHE A CA 1
ATOM 1655 C C . PHE A 1 213 ? 0.644 7.758 12.889 1.00 97.44 213 PHE A C 1
ATOM 1657 O O . PHE A 1 213 ? -0.113 7.539 13.838 1.00 97.44 213 PHE A O 1
ATOM 1664 N N . ILE A 1 214 ? 1.541 8.746 12.913 1.00 97.19 214 ILE A N 1
ATOM 1665 C CA . ILE A 1 214 ? 1.666 9.665 14.044 1.00 97.19 214 ILE A CA 1
ATOM 1666 C C . ILE A 1 214 ? 0.391 10.499 14.169 1.00 97.19 214 ILE A C 1
ATOM 1668 O O . ILE A 1 214 ? -0.196 10.555 15.250 1.00 97.19 214 ILE A O 1
ATOM 1672 N N . LEU A 1 215 ? -0.062 11.108 13.070 1.00 96.38 215 LEU A N 1
ATOM 1673 C CA . LEU A 1 215 ? -1.185 12.045 13.083 1.00 96.38 215 LEU A CA 1
ATOM 1674 C C . LEU A 1 215 ? -2.524 11.388 13.425 1.00 96.38 215 LEU A C 1
ATOM 1676 O O . LEU A 1 215 ? -3.339 12.001 14.111 1.00 96.38 215 LEU A O 1
ATOM 1680 N N . PHE A 1 216 ? -2.755 10.158 12.965 1.00 95.75 216 PHE A N 1
ATOM 1681 C CA . PHE A 1 216 ? -4.070 9.514 13.034 1.00 95.75 216 PHE A CA 1
ATOM 1682 C C . PHE A 1 216 ? -4.103 8.245 13.887 1.00 95.75 216 PHE A C 1
ATOM 1684 O O . PHE A 1 216 ? -5.184 7.752 14.202 1.00 95.75 216 PHE A O 1
ATOM 1691 N N . GLY A 1 217 ? -2.945 7.730 14.301 1.00 95.06 217 GLY A N 1
ATOM 1692 C CA . GLY A 1 217 ? -2.827 6.613 15.237 1.00 95.06 217 GLY A CA 1
ATOM 1693 C C . GLY A 1 217 ? -2.353 7.072 16.612 1.00 95.06 217 GLY A C 1
ATOM 1694 O O . GLY A 1 217 ? -3.094 6.972 17.591 1.00 95.06 217 GLY A O 1
ATOM 1695 N N . VAL A 1 218 ? -1.124 7.593 16.673 1.00 96.69 218 VAL A N 1
ATOM 1696 C CA . VAL A 1 218 ? -0.435 7.916 17.934 1.00 96.69 218 VAL A CA 1
ATOM 1697 C C . VAL A 1 218 ? -1.063 9.116 18.638 1.00 96.69 218 VAL A C 1
ATOM 1699 O O . VAL A 1 218 ? -1.417 9.008 19.808 1.00 96.69 218 VAL A O 1
ATOM 1702 N N . LEU A 1 219 ? -1.226 10.249 17.943 1.00 95.81 219 LEU A N 1
ATOM 1703 C CA . LEU A 1 219 ? -1.739 11.481 18.552 1.00 95.81 219 LEU A CA 1
ATOM 1704 C C . LEU A 1 219 ? -3.194 11.356 19.035 1.00 95.81 219 LEU A C 1
ATOM 1706 O O . LEU A 1 219 ? -3.462 11.767 20.163 1.00 95.81 219 LEU A O 1
ATOM 1710 N N . PRO A 1 220 ? -4.137 10.769 18.267 1.00 93.88 220 PRO A N 1
ATOM 1711 C CA . PRO A 1 220 ? -5.503 10.594 18.754 1.00 93.88 220 PRO A CA 1
ATOM 1712 C C . PRO A 1 220 ? -5.601 9.532 19.855 1.00 93.88 220 PRO A C 1
ATOM 1714 O O . PRO A 1 220 ? -6.530 9.578 20.659 1.00 93.88 220 PRO A O 1
ATOM 1717 N N . ASN A 1 221 ? -4.671 8.565 19.875 1.00 94.62 221 ASN A N 1
ATOM 1718 C CA . ASN A 1 221 ? -4.566 7.501 20.876 1.00 94.62 221 ASN A CA 1
ATOM 1719 C C . ASN A 1 221 ? -5.902 6.774 21.153 1.00 94.62 221 ASN A C 1
ATOM 1721 O O . ASN A 1 221 ? -6.282 6.542 22.300 1.00 94.62 221 ASN A O 1
ATOM 1725 N N . ARG A 1 222 ? -6.656 6.458 20.090 1.00 93.44 222 ARG A N 1
ATOM 1726 C CA . ARG A 1 222 ? -8.018 5.891 20.188 1.00 93.44 222 ARG A CA 1
ATOM 1727 C C . ARG A 1 222 ? -8.075 4.374 20.100 1.00 93.44 222 ARG A C 1
ATOM 1729 O O . ARG A 1 222 ? -8.974 3.763 20.666 1.00 93.44 222 ARG A O 1
ATOM 1736 N N . THR A 1 223 ? -7.121 3.766 19.407 1.00 94.06 223 THR A N 1
ATOM 1737 C CA . THR A 1 223 ? -6.934 2.312 19.366 1.00 94.06 223 THR A CA 1
ATOM 1738 C C . THR A 1 223 ? -5.519 1.965 19.816 1.00 94.06 223 THR A C 1
ATOM 1740 O O . THR A 1 223 ? -4.684 2.852 20.001 1.00 94.06 223 THR A O 1
ATOM 1743 N N . LYS A 1 224 ? -5.239 0.673 20.024 1.00 95.50 224 LYS A N 1
ATOM 1744 C CA . LYS A 1 224 ? -3.935 0.161 20.476 1.00 95.50 224 LYS A CA 1
ATOM 1745 C C . LYS A 1 224 ? -2.868 0.275 19.372 1.00 95.50 224 LYS A C 1
ATOM 1747 O O . LYS A 1 224 ? -2.369 -0.731 18.874 1.00 95.50 224 LYS A O 1
ATOM 1752 N N . TRP A 1 225 ? -2.535 1.503 18.977 1.00 95.81 225 TRP A N 1
ATOM 1753 C CA . TRP A 1 225 ? -1.672 1.851 17.841 1.00 95.81 225 TRP A CA 1
ATOM 1754 C C . TRP A 1 225 ? -0.286 1.204 17.910 1.00 95.81 225 TRP A C 1
ATOM 1756 O O . TRP A 1 225 ? 0.306 0.918 16.874 1.00 95.81 225 TRP A O 1
ATOM 1766 N N . TRP A 1 226 ? 0.224 0.906 19.107 1.00 97.00 226 TRP A N 1
ATOM 1767 C CA . TRP A 1 226 ? 1.518 0.243 19.294 1.00 97.00 226 TRP A CA 1
ATOM 1768 C C . TRP A 1 226 ? 1.576 -1.154 18.661 1.00 97.00 226 TRP A C 1
ATOM 1770 O O . TRP A 1 226 ? 2.661 -1.618 18.309 1.00 97.00 226 TRP A O 1
ATOM 1780 N N . TRP A 1 227 ? 0.432 -1.814 18.442 1.00 98.12 227 TRP A N 1
ATOM 1781 C CA . TRP A 1 227 ? 0.383 -3.071 17.693 1.00 98.12 227 TRP A CA 1
ATOM 1782 C C . TRP A 1 227 ? 0.866 -2.924 16.253 1.00 98.12 227 TRP A C 1
ATOM 1784 O O . TRP A 1 227 ? 1.439 -3.874 15.728 1.00 98.12 227 TRP A O 1
ATOM 1794 N N . VAL A 1 228 ? 0.712 -1.748 15.636 1.00 98.00 228 VAL A N 1
ATOM 1795 C CA . VAL A 1 228 ? 1.279 -1.468 14.308 1.00 98.00 228 VAL A CA 1
ATOM 1796 C C . VAL A 1 228 ? 2.798 -1.621 14.332 1.00 98.00 228 VAL A C 1
ATOM 1798 O O . VAL A 1 228 ? 3.360 -2.205 13.412 1.00 98.00 228 VAL A O 1
ATOM 1801 N N . ILE A 1 229 ? 3.461 -1.161 15.398 1.00 98.25 229 ILE A N 1
ATOM 1802 C CA . ILE A 1 229 ? 4.919 -1.261 15.551 1.00 98.25 229 ILE A CA 1
ATOM 1803 C C . ILE A 1 229 ? 5.327 -2.715 15.785 1.00 98.25 229 ILE A C 1
ATOM 1805 O O . ILE A 1 229 ? 6.220 -3.215 15.109 1.00 98.25 229 ILE A O 1
ATOM 1809 N N . ILE A 1 230 ? 4.658 -3.414 16.708 1.00 98.44 230 ILE A N 1
ATOM 1810 C CA . ILE A 1 230 ? 4.978 -4.814 17.033 1.00 98.44 230 ILE A CA 1
ATOM 1811 C C . ILE A 1 230 ? 4.810 -5.698 15.793 1.00 98.44 230 ILE A C 1
ATOM 1813 O O . ILE A 1 230 ? 5.722 -6.435 15.419 1.00 98.44 230 ILE A O 1
ATOM 1817 N N . VAL A 1 231 ? 3.658 -5.599 15.127 1.00 98.50 231 VAL A N 1
ATOM 1818 C CA . VAL A 1 231 ? 3.385 -6.364 13.908 1.00 98.50 231 VAL A CA 1
ATOM 1819 C C . VAL A 1 231 ? 4.300 -5.911 12.775 1.00 98.50 231 VAL A C 1
ATOM 1821 O O . VAL A 1 231 ? 4.802 -6.752 12.039 1.00 98.50 231 VAL A O 1
ATOM 1824 N N . GLY A 1 232 ? 4.599 -4.617 12.678 1.00 98.44 232 GLY A N 1
ATOM 1825 C CA . GLY A 1 232 ? 5.569 -4.068 11.736 1.00 98.44 232 GLY A CA 1
ATOM 1826 C C . GLY A 1 232 ? 6.950 -4.704 11.869 1.00 98.44 232 GLY A C 1
ATOM 1827 O O . GLY A 1 232 ? 7.490 -5.192 10.884 1.00 98.44 232 GLY A O 1
ATOM 1828 N N . ILE A 1 233 ? 7.493 -4.797 13.084 1.00 98.62 233 ILE A N 1
ATOM 1829 C CA . ILE A 1 233 ? 8.784 -5.455 13.347 1.00 98.62 233 ILE A CA 1
ATOM 1830 C C . ILE A 1 233 ? 8.741 -6.936 12.947 1.00 98.62 233 ILE A C 1
ATOM 1832 O O . ILE A 1 233 ? 9.677 -7.433 12.322 1.00 98.62 233 ILE A O 1
ATOM 1836 N N . ILE A 1 234 ? 7.646 -7.640 13.248 1.00 98.50 234 ILE A N 1
ATOM 1837 C CA . ILE A 1 234 ? 7.464 -9.035 12.820 1.00 98.50 234 ILE A CA 1
ATOM 1838 C C . ILE A 1 234 ? 7.474 -9.127 11.287 1.00 98.50 234 ILE A C 1
ATOM 1840 O O . ILE A 1 234 ? 8.181 -9.964 10.726 1.00 98.50 234 ILE A O 1
ATOM 1844 N N . PHE A 1 235 ? 6.757 -8.236 10.597 1.00 98.38 235 PHE A N 1
ATOM 1845 C CA . PHE A 1 235 ? 6.794 -8.156 9.140 1.00 98.38 235 PHE A CA 1
ATOM 1846 C C . PHE A 1 235 ? 8.186 -7.804 8.619 1.00 98.38 235 PHE A C 1
ATOM 1848 O O . PHE A 1 235 ? 8.602 -8.411 7.644 1.00 98.38 235 PHE A O 1
ATOM 1855 N N . ALA A 1 236 ? 8.946 -6.918 9.266 1.00 98.69 236 ALA A N 1
ATOM 1856 C CA . ALA A 1 236 ? 10.323 -6.619 8.872 1.00 98.69 236 ALA A CA 1
ATOM 1857 C C . ALA A 1 236 ? 11.177 -7.893 8.830 1.00 98.69 236 ALA A C 1
ATOM 1859 O O . ALA A 1 236 ? 11.870 -8.155 7.850 1.00 98.69 236 ALA A O 1
ATOM 1860 N N . ILE A 1 237 ? 11.076 -8.725 9.871 1.00 98.50 237 ILE A N 1
ATOM 1861 C CA . ILE A 1 237 ? 11.801 -9.997 9.964 1.00 98.50 237 ILE A CA 1
ATOM 1862 C C . ILE A 1 237 ? 11.339 -10.962 8.863 1.00 98.50 237 ILE A C 1
ATOM 1864 O O . ILE A 1 237 ? 12.175 -11.538 8.164 1.00 98.50 237 ILE A O 1
ATOM 1868 N N . ILE A 1 238 ? 10.023 -11.116 8.678 1.00 98.00 238 ILE A N 1
ATOM 1869 C CA . ILE A 1 238 ? 9.440 -12.007 7.661 1.00 98.00 238 ILE A CA 1
ATOM 1870 C C . ILE A 1 238 ? 9.852 -11.576 6.251 1.00 98.00 238 ILE A C 1
ATOM 1872 O O . ILE A 1 238 ? 10.298 -12.410 5.465 1.00 98.00 238 ILE A O 1
ATOM 1876 N N . TYR A 1 239 ? 9.736 -10.286 5.935 1.00 98.12 239 TYR A N 1
ATOM 1877 C CA . TYR A 1 239 ? 10.133 -9.732 4.646 1.00 98.12 239 TYR A CA 1
ATOM 1878 C C . TYR A 1 239 ? 11.629 -9.906 4.421 1.00 98.12 239 TYR A C 1
ATOM 1880 O O . TYR A 1 239 ? 12.013 -10.429 3.382 1.00 98.12 239 TYR A O 1
ATOM 1888 N N . TYR A 1 240 ? 12.472 -9.553 5.395 1.00 98.38 240 TYR A N 1
ATOM 1889 C CA . TYR A 1 240 ? 13.919 -9.679 5.250 1.00 98.38 240 TYR A CA 1
ATOM 1890 C C . TYR A 1 240 ? 14.347 -11.126 4.980 1.00 98.38 240 TYR A C 1
ATOM 1892 O O . TYR A 1 240 ? 15.036 -11.408 3.999 1.00 98.38 240 TYR A O 1
ATOM 1900 N N . ILE A 1 241 ? 13.915 -12.066 5.826 1.00 97.75 241 ILE A N 1
ATOM 1901 C CA . ILE A 1 241 ? 14.286 -13.480 5.691 1.00 97.75 241 ILE A CA 1
ATOM 1902 C C . ILE A 1 241 ? 13.675 -14.072 4.418 1.00 97.75 241 ILE A C 1
ATOM 1904 O O . ILE A 1 241 ? 14.379 -14.734 3.655 1.00 97.75 241 ILE A O 1
ATOM 1908 N N . GLY A 1 242 ? 12.387 -13.818 4.174 1.00 95.75 242 GLY A N 1
ATOM 1909 C CA . GLY A 1 242 ? 11.658 -14.339 3.023 1.00 95.75 242 GLY A CA 1
ATOM 1910 C C . GLY A 1 242 ? 12.244 -13.854 1.702 1.00 95.75 242 GLY A C 1
ATOM 1911 O O . GLY A 1 242 ? 12.498 -14.669 0.817 1.00 95.75 242 GLY A O 1
ATOM 1912 N N . PHE A 1 243 ? 12.538 -12.557 1.586 1.00 96.50 243 PHE A N 1
ATOM 1913 C CA . PHE A 1 243 ? 13.129 -11.998 0.375 1.00 96.50 243 PHE A CA 1
ATOM 1914 C C . PHE A 1 243 ? 14.514 -12.584 0.129 1.00 96.50 243 PHE A C 1
ATOM 1916 O O . PHE A 1 243 ? 14.734 -13.143 -0.941 1.00 96.50 243 PHE A O 1
ATOM 1923 N N . ARG A 1 244 ? 15.424 -12.568 1.115 1.00 96.25 244 ARG A N 1
ATOM 1924 C CA . ARG A 1 244 ? 16.767 -13.144 0.909 1.00 96.25 244 ARG A CA 1
ATOM 1925 C C . ARG A 1 244 ? 16.720 -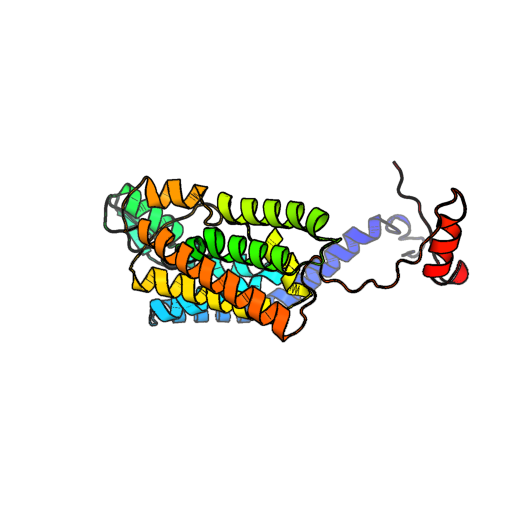14.630 0.570 1.00 96.25 244 ARG A C 1
ATOM 1927 O O . ARG A 1 244 ? 17.460 -15.081 -0.298 1.00 96.25 244 ARG A O 1
ATOM 1934 N N . TYR A 1 245 ? 15.840 -15.393 1.220 1.00 96.31 245 TYR A N 1
ATOM 1935 C CA . TYR A 1 245 ? 15.680 -16.816 0.928 1.00 96.31 245 TYR A CA 1
ATOM 1936 C C . TYR A 1 245 ? 15.247 -17.056 -0.521 1.00 96.31 245 TYR A C 1
ATOM 1938 O O . TYR A 1 245 ? 15.867 -17.857 -1.219 1.00 96.31 245 TYR A O 1
ATOM 1946 N N . VAL A 1 246 ? 14.204 -16.361 -0.982 1.00 95.44 246 VAL A N 1
ATOM 1947 C CA . VAL A 1 246 ? 13.664 -16.539 -2.337 1.00 95.44 246 VAL A CA 1
ATOM 1948 C C . VAL A 1 246 ? 14.648 -16.028 -3.391 1.00 95.44 246 VAL A C 1
ATOM 1950 O O . VAL A 1 246 ? 14.857 -16.717 -4.388 1.00 95.44 246 VAL A O 1
ATOM 1953 N N . ILE A 1 247 ? 15.302 -14.885 -3.146 1.00 95.31 247 ILE A N 1
ATOM 1954 C CA . ILE A 1 247 ? 16.330 -14.319 -4.033 1.00 95.31 247 ILE A CA 1
ATOM 1955 C C . ILE A 1 247 ? 17.467 -15.321 -4.246 1.00 95.31 247 ILE A C 1
ATOM 1957 O O . ILE A 1 247 ? 17.780 -15.636 -5.390 1.00 95.31 247 ILE A O 1
ATOM 1961 N N . ARG A 1 248 ? 18.029 -15.888 -3.169 1.00 94.12 248 ARG A N 1
ATOM 1962 C CA . ARG A 1 248 ? 19.121 -16.873 -3.261 1.00 94.12 248 ARG A CA 1
ATOM 1963 C C . ARG A 1 248 ? 18.686 -18.183 -3.893 1.00 94.12 248 ARG A C 1
ATOM 1965 O O . ARG A 1 248 ? 19.406 -18.744 -4.709 1.00 94.12 248 ARG A O 1
ATOM 1972 N N . LYS A 1 249 ? 17.525 -18.703 -3.486 1.00 94.25 249 LYS A N 1
ATOM 1973 C CA . LYS A 1 249 ? 17.061 -20.028 -3.911 1.00 94.25 249 LYS A CA 1
ATOM 1974 C C . LYS A 1 249 ? 16.744 -20.085 -5.401 1.00 94.25 249 LYS A C 1
ATOM 1976 O O . LYS A 1 249 ? 16.907 -21.139 -6.005 1.00 94.25 249 LYS A O 1
ATOM 1981 N N . LEU A 1 250 ? 16.250 -18.986 -5.963 1.00 92.50 250 LEU A N 1
ATOM 1982 C CA . LEU A 1 250 ? 15.816 -18.912 -7.358 1.00 92.50 250 LEU A CA 1
ATOM 1983 C C . LEU A 1 250 ? 16.751 -18.074 -8.236 1.00 92.50 250 LEU A C 1
ATOM 1985 O O . LEU A 1 250 ? 16.414 -17.844 -9.392 1.00 92.50 250 LEU A O 1
ATOM 1989 N N . ASP A 1 251 ? 17.884 -17.616 -7.693 1.00 91.69 251 ASP A N 1
ATOM 1990 C CA . ASP A 1 251 ? 18.824 -16.702 -8.356 1.00 91.69 251 ASP A CA 1
ATOM 1991 C C . ASP A 1 251 ? 18.112 -15.508 -9.022 1.00 91.69 251 ASP A C 1
ATOM 1993 O O . ASP A 1 251 ? 18.262 -15.230 -10.213 1.00 91.69 251 ASP A O 1
ATOM 1997 N N . LEU A 1 252 ? 17.252 -14.825 -8.256 1.00 91.00 252 LEU A N 1
ATOM 1998 C CA . LEU A 1 252 ? 16.476 -13.700 -8.781 1.00 91.00 252 LEU A CA 1
ATOM 1999 C C . LEU A 1 252 ? 17.390 -12.502 -9.064 1.00 91.00 252 LEU A C 1
ATOM 2001 O O . LEU A 1 252 ? 18.202 -12.115 -8.223 1.00 91.00 252 LEU A O 1
ATOM 2005 N N . LYS A 1 253 ? 17.190 -11.865 -10.222 1.00 90.31 253 LYS A N 1
ATOM 2006 C CA . LYS A 1 253 ? 17.932 -10.674 -10.668 1.00 90.31 253 LYS A CA 1
ATOM 2007 C C . LYS A 1 253 ? 17.386 -9.382 -10.039 1.00 90.31 253 LYS A C 1
ATOM 2009 O O . LYS A 1 253 ? 16.973 -8.469 -10.740 1.00 90.31 253 LYS A O 1
ATOM 2014 N N . THR A 1 254 ? 17.294 -9.312 -8.713 1.00 91.38 254 THR A N 1
ATOM 2015 C CA . THR A 1 254 ? 16.925 -8.052 -8.032 1.00 91.38 254 THR A CA 1
ATOM 2016 C C . THR A 1 254 ? 17.958 -6.950 -8.320 1.00 91.38 254 THR A C 1
ATOM 2018 O O . THR A 1 254 ? 19.056 -7.289 -8.760 1.00 91.38 254 THR A O 1
ATOM 2021 N N . PRO A 1 255 ? 17.662 -5.658 -8.068 1.00 88.25 255 PRO A N 1
ATOM 2022 C CA . PRO A 1 255 ? 18.595 -4.574 -8.379 1.00 88.25 255 PRO A CA 1
ATOM 2023 C C . PRO A 1 255 ? 20.001 -4.838 -7.843 1.00 88.25 255 PRO A C 1
ATOM 2025 O O . PRO A 1 255 ? 20.160 -5.151 -6.661 1.00 88.25 255 PRO A O 1
ATOM 2028 N N . GLY A 1 256 ? 21.006 -4.720 -8.708 1.00 88.19 256 GLY A N 1
ATOM 2029 C CA . GLY A 1 256 ? 22.394 -5.033 -8.371 1.00 88.19 256 GLY A CA 1
ATOM 2030 C C . GLY A 1 256 ? 22.783 -6.499 -8.482 1.00 88.19 256 GLY A C 1
ATOM 2031 O O . GLY A 1 256 ? 23.884 -6.829 -8.068 1.00 88.19 256 GLY A O 1
ATOM 2032 N N . ARG A 1 257 ? 21.902 -7.369 -8.987 1.00 89.44 257 ARG A N 1
ATOM 2033 C CA . ARG A 1 257 ? 22.187 -8.769 -9.358 1.00 89.44 257 ARG A CA 1
ATOM 2034 C C . ARG A 1 257 ? 21.990 -9.005 -10.855 1.00 89.44 257 ARG A C 1
ATOM 2036 O O . ARG A 1 257 ? 21.732 -10.130 -11.299 1.00 89.44 257 ARG A O 1
ATOM 2043 N N . GLU A 1 258 ? 21.984 -7.943 -11.658 1.00 82.50 258 GLU A N 1
ATOM 2044 C CA . GLU A 1 258 ? 21.919 -8.094 -13.105 1.00 82.50 258 GLU A CA 1
ATOM 2045 C C . GLU A 1 258 ? 23.233 -8.720 -13.573 1.00 82.50 258 GLU A C 1
ATOM 2047 O O . GLU A 1 258 ? 24.308 -8.192 -13.289 1.00 82.50 258 GLU A O 1
ATOM 2052 N N . ARG A 1 259 ? 23.159 -9.839 -14.304 1.00 70.06 259 ARG A N 1
ATOM 2053 C CA . ARG A 1 259 ? 24.334 -10.360 -15.015 1.00 70.06 259 ARG A CA 1
ATOM 2054 C C . ARG A 1 259 ? 24.805 -9.266 -15.964 1.00 70.06 259 ARG A C 1
ATOM 2056 O O . ARG A 1 259 ? 23.952 -8.669 -16.618 1.00 70.06 259 ARG A O 1
ATOM 2063 N N . GLU A 1 260 ? 26.110 -9.024 -16.025 1.00 56.62 260 GLU A N 1
ATOM 2064 C CA . GLU A 1 260 ? 26.697 -8.198 -17.075 1.00 56.62 260 GLU A CA 1
ATOM 2065 C C . GLU A 1 260 ? 26.225 -8.760 -18.423 1.00 56.62 260 GLU A C 1
ATOM 2067 O O . GLU A 1 260 ? 26.693 -9.799 -18.892 1.00 56.62 260 GLU A O 1
ATOM 2072 N N . GLU A 1 261 ? 25.233 -8.115 -19.037 1.00 49.06 261 GLU A N 1
ATOM 2073 C CA . GLU A 1 261 ? 25.180 -8.096 -20.487 1.00 49.06 261 GLU A CA 1
ATOM 2074 C C . GLU A 1 261 ? 26.439 -7.342 -20.851 1.00 49.06 261 GLU A C 1
ATOM 2076 O O . GLU A 1 261 ? 26.474 -6.135 -20.635 1.00 49.06 261 GLU A O 1
ATOM 2081 N N . SER A 1 262 ? 27.475 -8.108 -21.221 1.00 39.88 262 SER A N 1
ATOM 2082 C CA . SER A 1 262 ? 28.783 -7.656 -21.691 1.00 39.88 262 SER A CA 1
ATOM 2083 C C . SER A 1 262 ? 28.713 -6.183 -22.031 1.00 39.88 262 SER A C 1
ATOM 2085 O O . 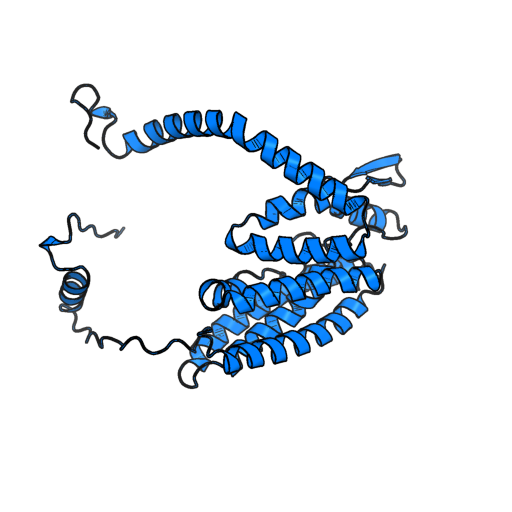SER A 1 262 ? 28.123 -5.846 -23.065 1.00 39.88 262 SER A O 1
ATOM 2087 N N . GLU A 1 263 ? 29.212 -5.336 -21.125 1.00 41.28 263 GLU A N 1
ATOM 2088 C CA . GLU A 1 263 ? 29.378 -3.924 -21.417 1.00 41.28 263 GLU A CA 1
ATOM 2089 C C . GLU A 1 263 ? 30.140 -3.910 -22.734 1.00 41.28 263 GLU A C 1
ATOM 2091 O O . GLU A 1 263 ? 31.295 -4.336 -22.816 1.00 41.28 263 GLU A O 1
ATOM 2096 N N . VAL A 1 264 ? 29.446 -3.559 -23.818 1.00 42.88 264 VAL A N 1
ATOM 2097 C CA . VAL A 1 264 ? 30.141 -3.189 -25.032 1.00 42.88 264 VAL A CA 1
ATOM 2098 C C . VAL A 1 264 ? 30.848 -1.935 -24.581 1.00 42.88 264 VAL A C 1
ATOM 2100 O O . VAL A 1 264 ? 30.210 -0.898 -24.407 1.00 42.88 264 VAL A O 1
ATOM 2103 N N . ASP A 1 265 ? 32.128 -2.093 -24.268 1.00 38.56 265 ASP A N 1
ATOM 2104 C CA . ASP A 1 265 ? 33.039 -1.026 -23.913 1.00 38.56 265 ASP A CA 1
ATOM 2105 C C . ASP A 1 265 ? 33.139 -0.146 -25.160 1.00 38.56 265 ASP A C 1
ATOM 2107 O O . ASP A 1 265 ? 33.966 -0.323 -26.061 1.00 38.56 265 ASP A O 1
ATOM 2111 N N . ILE A 1 266 ? 32.135 0.712 -25.327 1.00 47.19 266 ILE A N 1
ATOM 2112 C CA . ILE A 1 266 ? 32.093 1.693 -26.385 1.00 47.19 266 ILE A CA 1
ATOM 2113 C C . ILE A 1 266 ? 33.067 2.749 -25.911 1.00 47.19 266 ILE A C 1
ATOM 2115 O O . ILE A 1 266 ? 32.679 3.685 -25.228 1.00 47.19 266 ILE A O 1
ATOM 2119 N N . ASP A 1 267 ? 34.333 2.573 -26.283 1.00 47.84 267 ASP A N 1
ATOM 2120 C CA . ASP A 1 267 ? 35.346 3.614 -26.190 1.00 47.84 267 ASP A CA 1
ATOM 2121 C C . ASP A 1 267 ? 34.752 4.893 -26.809 1.00 47.84 267 ASP A C 1
ATOM 2123 O O . ASP A 1 267 ? 34.488 4.948 -28.023 1.00 47.84 267 ASP A O 1
ATOM 2127 N N . ILE A 1 268 ? 34.397 5.854 -25.947 1.00 50.91 268 ILE A N 1
ATOM 2128 C CA . ILE A 1 268 ? 33.764 7.124 -26.314 1.00 50.91 268 ILE A CA 1
ATOM 2129 C C . ILE A 1 268 ? 34.895 8.078 -26.692 1.00 50.91 268 ILE A C 1
ATOM 2131 O O . ILE A 1 268 ? 35.214 9.033 -25.989 1.00 50.91 268 ILE A O 1
ATOM 2135 N N . SER A 1 269 ? 35.526 7.795 -27.827 1.00 55.59 269 SER A N 1
ATOM 2136 C CA . SER A 1 269 ? 36.225 8.823 -28.584 1.00 55.59 269 SER A CA 1
ATOM 2137 C C . SER A 1 269 ? 35.157 9.683 -29.267 1.00 55.59 269 SER A C 1
ATOM 2139 O O . SER A 1 269 ? 34.307 9.153 -29.991 1.00 55.59 269 SER A O 1
ATOM 2141 N N . ASP A 1 270 ? 35.150 10.988 -28.978 1.00 58.03 270 ASP A N 1
ATOM 2142 C CA . ASP A 1 270 ? 34.201 11.980 -29.502 1.00 58.03 270 ASP A CA 1
ATOM 2143 C C . ASP A 1 270 ? 34.184 11.972 -31.044 1.00 58.03 270 ASP A C 1
ATOM 2145 O O . ASP A 1 270 ? 34.978 12.627 -31.718 1.00 58.03 270 ASP A O 1
ATOM 2149 N N . GLY A 1 271 ? 33.269 11.178 -31.602 1.00 61.19 271 GLY A N 1
ATOM 2150 C CA . GLY A 1 271 ? 33.095 10.953 -33.037 1.00 61.19 271 GLY A CA 1
ATOM 2151 C C . GLY A 1 271 ? 32.537 9.565 -33.354 1.00 61.19 271 GLY A C 1
ATOM 2152 O O . GLY A 1 271 ? 31.660 9.441 -34.205 1.00 61.19 271 GLY A O 1
ATOM 2153 N N . ASP A 1 272 ? 32.964 8.538 -32.614 1.00 66.38 272 ASP A N 1
ATOM 2154 C CA . ASP A 1 272 ? 32.642 7.131 -32.905 1.00 66.38 272 ASP A CA 1
ATOM 2155 C C . ASP A 1 272 ? 31.329 6.655 -32.273 1.00 66.38 272 ASP A C 1
ATOM 2157 O O . ASP A 1 272 ? 30.699 5.712 -32.757 1.00 66.38 272 ASP A O 1
ATOM 2161 N N . LEU A 1 273 ? 30.867 7.332 -31.216 1.00 73.62 273 LEU A N 1
ATOM 2162 C CA . LEU A 1 273 ? 29.618 6.996 -30.529 1.00 73.62 273 LEU A CA 1
ATOM 2163 C C . LEU A 1 273 ? 28.413 7.059 -31.479 1.00 73.62 273 LEU A C 1
ATOM 2165 O O . LEU A 1 273 ? 27.565 6.172 -31.461 1.00 73.62 273 LEU A O 1
ATOM 2169 N N . ALA A 1 274 ? 28.358 8.067 -32.353 1.00 72.38 274 ALA A N 1
ATOM 2170 C CA . ALA A 1 274 ? 27.274 8.210 -33.322 1.00 72.38 274 ALA A CA 1
ATOM 2171 C C . ALA A 1 274 ? 27.237 7.045 -34.327 1.00 72.38 274 ALA A C 1
ATOM 2173 O O . ALA A 1 274 ? 26.159 6.550 -34.653 1.00 72.38 274 ALA A O 1
ATOM 2174 N N . TYR A 1 275 ? 28.404 6.571 -34.774 1.00 77.12 275 TYR A N 1
ATOM 2175 C CA . TYR A 1 275 ? 28.512 5.442 -35.700 1.00 77.12 275 TYR A CA 1
ATOM 2176 C C . TYR A 1 275 ? 28.202 4.106 -35.019 1.00 77.12 275 TYR A C 1
ATOM 2178 O O . TYR A 1 275 ? 27.481 3.290 -35.586 1.00 77.12 275 TYR A O 1
ATOM 2186 N N . LYS A 1 276 ? 28.651 3.907 -33.775 1.00 76.06 276 LYS A N 1
ATOM 2187 C CA . LYS A 1 276 ? 28.332 2.708 -32.983 1.00 76.06 276 LYS A CA 1
ATOM 2188 C C . LYS A 1 276 ? 26.840 2.628 -32.640 1.00 76.06 276 LYS A C 1
ATOM 2190 O O . LYS A 1 276 ? 26.246 1.559 -32.744 1.00 76.06 276 LYS A O 1
ATOM 2195 N N . ILE A 1 277 ? 26.212 3.757 -32.298 1.00 76.25 277 ILE A N 1
ATOM 2196 C CA . ILE A 1 277 ? 24.757 3.844 -32.096 1.00 76.25 277 ILE A CA 1
ATOM 2197 C C . ILE A 1 277 ? 24.019 3.521 -33.403 1.00 76.25 277 ILE A C 1
ATOM 2199 O O . ILE A 1 277 ? 23.083 2.725 -33.397 1.00 76.25 277 ILE A O 1
ATOM 2203 N N . LEU A 1 278 ? 24.452 4.092 -34.531 1.00 79.38 278 LEU A N 1
ATOM 2204 C CA . LEU A 1 278 ? 23.869 3.821 -35.847 1.00 79.38 278 LEU A CA 1
ATOM 2205 C C . LEU A 1 278 ? 23.915 2.327 -36.204 1.00 79.38 278 LEU A C 1
ATOM 2207 O O . LEU A 1 278 ? 22.910 1.786 -36.664 1.00 79.38 278 LEU A O 1
ATOM 2211 N N . ASP A 1 279 ? 25.042 1.659 -35.959 1.00 81.06 279 ASP A N 1
ATOM 2212 C CA . ASP A 1 279 ? 25.192 0.219 -36.192 1.00 81.06 279 ASP A CA 1
ATOM 2213 C C . ASP A 1 279 ? 24.348 -0.625 -35.231 1.00 81.06 279 ASP A C 1
ATOM 2215 O O . ASP A 1 279 ? 23.697 -1.574 -35.672 1.00 81.06 279 ASP A O 1
ATOM 2219 N N . ALA A 1 280 ? 24.264 -0.251 -33.950 1.00 79.62 280 ALA A N 1
ATOM 2220 C CA . ALA A 1 280 ? 23.384 -0.914 -32.984 1.00 79.62 280 ALA A CA 1
ATOM 2221 C C . ALA A 1 280 ? 21.903 -0.834 -33.399 1.00 79.62 280 ALA A C 1
ATOM 2223 O O . ALA A 1 280 ? 21.133 -1.766 -33.167 1.00 79.62 280 ALA A O 1
ATOM 2224 N N . PHE A 1 281 ? 21.511 0.246 -34.081 1.00 77.31 281 PHE A N 1
ATOM 2225 C CA . PHE A 1 281 ? 20.187 0.399 -34.680 1.00 77.31 281 PHE A CA 1
ATOM 2226 C C . PHE A 1 281 ? 20.038 -0.272 -36.057 1.00 77.31 281 PHE A C 1
ATOM 2228 O O . PHE A 1 281 ? 19.004 -0.094 -36.695 1.00 77.31 281 PHE A O 1
ATOM 2235 N N . GLY A 1 282 ? 21.000 -1.076 -36.522 1.00 81.94 282 GLY A N 1
ATOM 2236 C CA . GLY A 1 282 ? 20.928 -1.811 -37.794 1.00 81.94 282 GLY A CA 1
ATOM 2237 C C . GLY A 1 282 ? 21.424 -1.028 -39.018 1.00 81.94 282 GLY A C 1
ATOM 2238 O O . GLY A 1 282 ? 21.116 -1.394 -40.156 1.00 81.94 282 GLY A O 1
ATOM 2239 N N . GLY A 1 283 ? 22.184 0.045 -38.798 1.00 83.81 283 GLY A N 1
ATOM 2240 C CA . GLY A 1 283 ? 22.786 0.883 -39.830 1.00 83.81 283 GLY A CA 1
ATOM 2241 C C . GLY A 1 283 ? 21.839 1.943 -40.406 1.00 83.81 283 GLY A C 1
ATOM 2242 O O . GLY A 1 283 ? 20.632 1.955 -40.163 1.00 83.81 283 GLY A O 1
ATOM 2243 N N . SER A 1 284 ? 22.377 2.836 -41.245 1.00 79.06 284 SER A N 1
ATOM 2244 C CA . SER A 1 284 ? 21.626 3.970 -41.823 1.00 79.06 284 SER A CA 1
ATOM 2245 C C . SER A 1 284 ? 20.405 3.571 -42.647 1.00 79.06 284 SER A C 1
ATOM 2247 O O . SER A 1 284 ? 19.437 4.320 -42.717 1.00 79.06 284 SER A O 1
ATOM 2249 N N . LYS A 1 285 ? 20.414 2.373 -43.236 1.00 84.12 285 LYS A N 1
ATOM 2250 C CA . LYS A 1 285 ? 19.276 1.844 -43.997 1.00 84.12 285 LYS A CA 1
ATOM 2251 C C . LYS A 1 285 ? 18.087 1.454 -43.114 1.00 84.12 285 LYS A C 1
ATOM 2253 O O . LYS A 1 285 ? 16.979 1.378 -43.634 1.00 84.12 285 LYS A O 1
ATOM 2258 N N . ASN A 1 286 ? 18.307 1.212 -41.820 1.00 84.94 286 ASN A N 1
ATOM 2259 C CA . ASN A 1 286 ? 17.255 0.866 -40.864 1.00 84.94 286 ASN A CA 1
ATOM 2260 C C . ASN A 1 286 ? 16.658 2.103 -40.162 1.00 84.94 286 ASN A C 1
ATOM 2262 O O . ASN A 1 286 ? 15.657 1.997 -39.457 1.00 84.94 286 ASN A O 1
ATOM 2266 N N . ILE A 1 287 ? 17.238 3.292 -40.377 1.00 80.06 287 ILE A N 1
ATOM 2267 C CA . ILE A 1 287 ? 16.751 4.554 -39.813 1.00 80.06 287 ILE A CA 1
ATOM 2268 C C . ILE A 1 287 ? 15.998 5.346 -40.885 1.00 80.06 287 ILE A C 1
ATOM 2270 O O . ILE A 1 287 ? 16.585 5.948 -41.779 1.00 80.06 287 ILE A O 1
ATOM 2274 N N . THR A 1 288 ? 14.671 5.384 -40.771 1.00 79.69 288 THR A N 1
ATOM 2275 C CA . THR A 1 288 ? 13.803 6.150 -41.686 1.00 79.69 288 THR A CA 1
ATOM 2276 C C . THR A 1 288 ? 13.810 7.660 -41.428 1.00 79.69 288 THR A C 1
ATOM 2278 O O . THR A 1 288 ? 13.520 8.438 -42.334 1.00 79.69 288 THR A O 1
ATOM 2281 N N . TYR A 1 289 ? 14.082 8.084 -40.191 1.00 73.00 289 TYR A N 1
ATOM 2282 C CA . TYR A 1 289 ? 14.074 9.486 -39.774 1.00 73.00 289 TYR A CA 1
ATOM 2283 C C . TYR A 1 289 ? 14.929 9.647 -38.511 1.00 73.00 289 TYR A C 1
ATOM 2285 O O . TYR A 1 289 ? 14.741 8.897 -37.554 1.00 73.00 289 TYR A O 1
ATOM 2293 N N . LEU A 1 290 ? 15.850 10.612 -38.517 1.00 72.75 290 LEU A N 1
ATOM 2294 C CA . LEU A 1 290 ? 16.688 10.986 -37.378 1.00 72.75 290 LEU A CA 1
ATOM 2295 C C . LEU A 1 290 ? 16.462 12.475 -37.112 1.00 72.75 290 LEU A C 1
ATOM 2297 O O . LEU A 1 290 ? 16.656 13.290 -38.011 1.00 72.75 290 LEU A O 1
ATOM 2301 N N . ASP A 1 291 ? 16.043 12.815 -35.898 1.00 68.38 291 ASP A N 1
ATOM 2302 C CA . ASP A 1 291 ? 15.803 14.194 -35.476 1.00 68.38 291 ASP A CA 1
ATOM 2303 C C . ASP A 1 291 ? 16.516 14.433 -34.154 1.00 68.38 291 ASP A C 1
ATOM 2305 O O . ASP A 1 291 ? 16.539 13.560 -33.284 1.00 68.38 291 ASP A O 1
ATOM 2309 N N . ALA A 1 292 ? 17.106 15.611 -34.012 1.00 71.12 292 ALA A N 1
ATOM 2310 C CA . ALA A 1 292 ? 17.761 16.019 -32.786 1.00 71.12 292 ALA A CA 1
ATOM 2311 C C . ALA A 1 292 ? 16.816 16.973 -32.059 1.00 71.12 292 ALA A C 1
ATOM 2313 O O . ALA A 1 292 ? 16.693 18.142 -32.419 1.00 71.12 292 ALA A O 1
ATOM 2314 N N . CYS A 1 293 ? 16.132 16.482 -31.026 1.00 50.81 293 CYS A N 1
ATOM 2315 C CA . CYS A 1 293 ? 15.419 17.366 -30.112 1.00 50.81 293 CYS A CA 1
ATOM 2316 C C . CYS A 1 293 ? 16.437 18.085 -29.223 1.00 50.81 293 CYS A C 1
ATOM 2318 O O . CYS A 1 293 ? 16.739 17.627 -28.124 1.00 50.81 293 CYS A O 1
ATOM 2320 N N . ILE A 1 294 ? 16.954 19.215 -29.701 1.00 38.38 294 ILE A N 1
ATOM 2321 C CA . ILE A 1 294 ? 17.571 20.225 -28.846 1.00 38.38 294 ILE A CA 1
ATOM 2322 C C . ILE A 1 294 ? 16.788 21.533 -28.990 1.00 38.38 294 ILE A C 1
ATOM 2324 O O . ILE A 1 294 ? 16.292 21.854 -30.072 1.00 38.38 294 ILE A O 1
ATOM 2328 N N . THR A 1 295 ? 16.617 22.219 -27.861 1.00 45.00 295 THR A N 1
ATOM 2329 C CA . THR A 1 295 ? 15.997 23.551 -27.761 1.00 45.00 295 THR A CA 1
ATOM 2330 C C . THR A 1 295 ? 17.027 24.622 -28.071 1.00 45.00 295 THR A C 1
ATOM 2332 O O . THR A 1 295 ? 18.198 24.404 -27.684 1.00 45.00 295 THR A O 1
#

Organism: Clostridium perfringens (NCBI:txid1502)

Foldseek 3Di:
DQDPPVCRVCPDPNVVVVVCVVVVVVVVVVCVVVVVVVVVVLVVVLVVLVPDDLLLSLLVLLLVLLVCVVVVCSCVSCCCQAQADDWDQAPVRDIGGGLQRQQVSCLVRVHARPGALSPQLLLLCQQAQLLLLLVLLLVVADPVCSVVSVVQSVVLSVCSAAQVDNCSRCVQQCVQPVVLSSVSSSLSSVSSSVCVVQVPHFHADHHHHPVSLCVGPVVSVNGPSCVSVVSSNVSSVCNNVVSNVCCVVVVTCGRNSDDPPPPPPPVCPPPCVVVVVCVVCVHPVNDPDDDDPDD

Radius of gyration: 25.23 Å; chains: 1; bounding box: 64×44×72 Å